Protein AF-A0AAU6D1P7-F1 (afdb_monomer)

Structure (mmCIF, N/CA/C/O backbone):
data_AF-A0AAU6D1P7-F1
#
_entry.id   AF-A0AAU6D1P7-F1
#
loop_
_atom_site.group_PDB
_atom_site.id
_atom_site.type_symbol
_atom_site.label_atom_id
_atom_site.label_alt_id
_atom_site.label_comp_id
_atom_site.label_asym_id
_atom_site.label_entity_id
_atom_site.label_seq_id
_atom_site.pdbx_PDB_ins_code
_atom_site.Cartn_x
_atom_site.Cartn_y
_atom_site.Cartn_z
_atom_site.occupancy
_atom_site.B_iso_or_equiv
_atom_site.auth_seq_id
_atom_site.auth_comp_id
_atom_site.auth_asym_id
_atom_site.auth_atom_id
_atom_site.pdbx_PDB_model_num
ATOM 1 N N . MET A 1 1 ? 6.202 15.823 -28.279 1.00 49.47 1 MET A N 1
ATOM 2 C CA . MET A 1 1 ? 6.916 14.703 -27.628 1.00 49.47 1 MET A CA 1
ATOM 3 C C . MET A 1 1 ? 6.107 13.435 -27.830 1.00 49.47 1 MET A C 1
ATOM 5 O O . MET A 1 1 ? 4.899 13.470 -27.620 1.00 49.47 1 MET A O 1
ATOM 9 N N . SER A 1 2 ? 6.736 12.363 -28.313 1.00 53.62 2 SER A N 1
ATOM 10 C CA . SER A 1 2 ? 6.064 11.077 -28.527 1.00 53.62 2 SER A CA 1
ATOM 11 C C . SER A 1 2 ? 5.680 10.476 -27.178 1.00 53.62 2 SER A C 1
ATOM 13 O O . SER A 1 2 ? 6.552 10.273 -26.337 1.00 53.62 2 SER A O 1
ATOM 15 N N . LYS A 1 3 ? 4.393 10.184 -26.963 1.00 67.06 3 LYS A N 1
ATOM 16 C CA . LYS A 1 3 ? 3.963 9.378 -25.812 1.00 67.06 3 LYS A CA 1
ATOM 17 C C . LYS A 1 3 ? 4.697 8.037 -25.863 1.00 67.06 3 LYS A C 1
ATOM 19 O O . LYS A 1 3 ? 4.764 7.423 -26.925 1.00 67.06 3 LYS A O 1
ATOM 24 N N . VAL A 1 4 ? 5.225 7.584 -24.728 1.00 82.19 4 VAL A N 1
ATOM 25 C CA . VAL A 1 4 ? 5.840 6.255 -24.622 1.00 82.19 4 VAL A CA 1
ATOM 26 C C . VAL A 1 4 ? 4.809 5.191 -24.987 1.00 82.19 4 VAL A C 1
ATOM 28 O O . VAL A 1 4 ? 3.705 5.160 -24.425 1.00 82.19 4 VAL A O 1
ATOM 31 N N . ASP A 1 5 ? 5.175 4.342 -25.944 1.00 88.69 5 ASP A N 1
ATOM 32 C CA . ASP A 1 5 ? 4.284 3.352 -26.532 1.00 88.69 5 ASP A CA 1
ATOM 33 C C . ASP A 1 5 ? 3.961 2.193 -25.572 1.00 88.69 5 ASP A C 1
ATOM 35 O O . ASP A 1 5 ? 4.563 2.005 -24.507 1.00 88.69 5 ASP A O 1
ATOM 39 N N . ALA A 1 6 ? 2.952 1.404 -25.940 1.00 91.88 6 ALA A N 1
ATOM 40 C CA . ALA A 1 6 ? 2.513 0.265 -25.139 1.00 91.88 6 ALA A CA 1
ATOM 41 C C . ALA A 1 6 ? 3.585 -0.838 -25.046 1.00 91.88 6 ALA A C 1
ATOM 43 O O . ALA A 1 6 ? 3.645 -1.552 -24.043 1.00 91.88 6 ALA A O 1
ATOM 44 N N . ALA A 1 7 ? 4.440 -0.968 -26.065 1.00 93.88 7 ALA A N 1
ATOM 45 C CA . ALA A 1 7 ? 5.514 -1.955 -26.094 1.00 93.88 7 ALA A CA 1
ATOM 46 C C . ALA A 1 7 ? 6.581 -1.654 -25.031 1.00 93.88 7 ALA A C 1
ATOM 48 O O . ALA A 1 7 ? 6.957 -2.542 -24.265 1.00 93.88 7 ALA A O 1
ATOM 49 N N . THR A 1 8 ? 6.993 -0.392 -24.918 1.00 95.25 8 THR A N 1
ATOM 50 C CA . THR A 1 8 ? 7.947 0.079 -23.909 1.00 95.25 8 THR A CA 1
ATOM 51 C C . THR A 1 8 ? 7.399 -0.128 -22.505 1.00 95.25 8 THR A C 1
ATOM 53 O O . THR A 1 8 ? 8.090 -0.665 -21.645 1.00 95.25 8 THR A O 1
ATOM 56 N N . VAL A 1 9 ? 6.129 0.215 -22.278 1.00 96.38 9 VAL A N 1
ATOM 57 C CA . VAL A 1 9 ? 5.454 -0.022 -20.993 1.00 96.38 9 VAL A CA 1
ATOM 58 C C . VAL A 1 9 ? 5.444 -1.500 -20.624 1.00 96.38 9 VAL A C 1
ATOM 60 O O . VAL A 1 9 ? 5.728 -1.853 -19.479 1.00 96.38 9 VAL A O 1
ATOM 63 N N . LYS A 1 10 ? 5.104 -2.368 -21.582 1.00 97.06 10 LYS A N 1
ATOM 64 C CA . LYS A 1 10 ? 5.061 -3.815 -21.369 1.00 97.06 10 LYS A CA 1
ATOM 65 C C . LYS A 1 10 ? 6.441 -4.355 -20.997 1.00 97.06 10 LYS A C 1
ATOM 67 O O . LYS A 1 10 ? 6.527 -5.155 -20.070 1.00 97.06 10 LYS A O 1
ATOM 72 N N . ARG A 1 11 ? 7.494 -3.897 -21.684 1.00 97.50 11 ARG A N 1
ATOM 73 C CA . ARG A 1 11 ? 8.887 -4.251 -21.380 1.00 97.50 11 ARG A CA 1
ATOM 74 C C . ARG A 1 11 ? 9.265 -3.821 -19.963 1.00 97.50 11 ARG A C 1
ATOM 76 O O . ARG A 1 11 ? 9.555 -4.682 -19.150 1.00 97.50 11 ARG A O 1
ATOM 83 N N . VAL A 1 12 ? 9.103 -2.538 -19.637 1.00 98.25 12 VAL A N 1
ATOM 84 C CA . VAL A 1 12 ? 9.412 -1.987 -18.303 1.00 98.25 12 VAL A CA 1
ATOM 85 C C . VAL A 1 12 ? 8.677 -2.746 -17.201 1.00 98.25 12 VAL A C 1
ATOM 87 O O . VAL A 1 12 ? 9.266 -3.116 -16.195 1.00 98.25 12 VAL A O 1
ATOM 90 N N . THR A 1 13 ? 7.388 -3.030 -17.397 1.00 98.44 13 THR A N 1
ATOM 91 C CA . THR A 1 13 ? 6.598 -3.781 -16.410 1.00 98.44 13 THR A CA 1
ATOM 92 C C . THR A 1 13 ? 7.156 -5.188 -16.196 1.00 98.44 13 THR A C 1
ATOM 94 O O . THR A 1 13 ? 7.229 -5.650 -15.061 1.00 98.44 13 THR A O 1
ATOM 97 N N . LYS A 1 14 ? 7.548 -5.871 -17.278 1.00 98.25 14 LYS A N 1
ATOM 98 C CA . LYS A 1 14 ? 8.132 -7.215 -17.218 1.00 98.25 14 LYS A CA 1
ATOM 99 C C . LYS A 1 14 ? 9.491 -7.201 -16.518 1.00 98.25 14 LYS A C 1
ATOM 101 O O . LYS A 1 14 ? 9.743 -8.080 -15.703 1.00 98.25 14 LYS A O 1
ATOM 106 N N . ASP A 1 15 ? 10.325 -6.215 -16.821 1.00 98.50 15 ASP A N 1
ATOM 107 C CA . ASP A 1 15 ? 11.674 -6.103 -16.269 1.00 98.50 15 ASP A CA 1
ATOM 108 C C . ASP A 1 15 ? 11.620 -5.850 -14.753 1.00 98.50 15 ASP A C 1
ATOM 110 O O . ASP A 1 15 ? 12.303 -6.525 -13.989 1.00 98.50 15 ASP A O 1
ATOM 114 N N . TRP A 1 16 ? 10.710 -4.987 -14.290 1.00 98.50 16 TRP A N 1
ATOM 115 C CA . TRP A 1 16 ? 10.448 -4.811 -12.856 1.00 98.50 16 TRP A CA 1
ATOM 116 C C . TRP A 1 16 ? 9.877 -6.068 -12.189 1.00 98.50 16 TRP A C 1
ATOM 118 O O . TRP A 1 16 ? 10.288 -6.413 -11.085 1.00 98.50 16 TRP A O 1
ATOM 128 N N . ALA A 1 17 ? 8.953 -6.777 -12.846 1.00 97.75 17 ALA A N 1
ATOM 129 C CA . ALA A 1 17 ? 8.399 -8.021 -12.306 1.00 97.75 17 ALA A CA 1
ATOM 130 C C . ALA A 1 17 ? 9.468 -9.116 -12.151 1.00 97.75 17 ALA A C 1
ATOM 132 O O . ALA A 1 17 ? 9.404 -9.910 -11.220 1.00 97.75 17 ALA A O 1
ATOM 133 N N . ALA A 1 18 ? 10.472 -9.143 -13.033 1.00 97.81 18 ALA A N 1
ATOM 134 C CA . ALA A 1 18 ? 11.578 -10.091 -12.945 1.00 97.81 18 ALA A CA 1
ATOM 135 C C . ALA A 1 18 ? 12.493 -9.843 -11.732 1.00 97.81 18 ALA A C 1
ATOM 137 O O . ALA A 1 18 ? 13.109 -10.788 -11.246 1.00 97.81 18 ALA A O 1
ATOM 138 N N . LEU A 1 19 ? 12.570 -8.602 -11.234 1.00 97.69 19 LEU A N 1
ATOM 139 C CA . LEU A 1 19 ? 13.353 -8.252 -10.042 1.00 97.69 19 LEU A CA 1
ATOM 140 C C . LEU A 1 19 ? 12.634 -8.592 -8.731 1.00 97.69 19 LEU A C 1
ATOM 142 O O . LEU A 1 19 ? 13.294 -8.784 -7.716 1.00 97.69 19 LEU A O 1
ATOM 146 N N . TYR A 1 20 ? 11.305 -8.705 -8.756 1.00 96.00 20 TYR A N 1
ATOM 147 C CA . TYR A 1 20 ? 10.490 -9.019 -7.584 1.00 96.00 20 TYR A CA 1
ATOM 148 C C . TYR A 1 20 ? 9.643 -10.273 -7.837 1.00 96.00 20 TYR A C 1
ATOM 150 O O . TYR A 1 20 ? 8.438 -10.171 -8.072 1.00 96.00 20 TYR A O 1
ATOM 158 N N . PRO A 1 21 ? 10.240 -11.478 -7.782 1.00 93.06 21 PRO A N 1
ATOM 159 C CA . PRO A 1 21 ? 9.563 -12.722 -8.156 1.00 93.06 21 PRO A CA 1
ATOM 160 C C . PRO A 1 21 ? 8.345 -13.067 -7.281 1.00 93.06 21 PRO A C 1
ATOM 162 O O . PRO A 1 21 ? 7.509 -13.869 -7.700 1.00 93.06 21 PRO A O 1
ATOM 165 N N . GLY A 1 22 ? 8.227 -12.465 -6.092 1.00 94.56 22 GLY A N 1
ATOM 166 C CA . GLY A 1 22 ? 7.060 -12.558 -5.208 1.00 94.56 22 GLY A CA 1
ATOM 167 C C . GLY A 1 22 ? 5.892 -11.639 -5.587 1.00 94.56 22 GLY A C 1
ATOM 168 O O . GLY A 1 22 ? 4.913 -11.586 -4.856 1.00 94.56 22 GLY A O 1
ATOM 169 N N . PHE A 1 23 ? 5.978 -10.887 -6.688 1.00 97.56 23 PHE A N 1
ATOM 170 C CA . PHE A 1 23 ? 4.913 -10.002 -7.159 1.00 97.56 23 PHE A CA 1
ATOM 171 C C . PHE A 1 23 ? 4.391 -10.442 -8.527 1.00 97.56 23 PHE A C 1
ATOM 173 O O . PHE A 1 23 ? 5.143 -10.878 -9.397 1.00 97.56 23 PHE A O 1
ATOM 180 N N . ASP A 1 24 ? 3.095 -10.232 -8.751 1.00 98.12 24 ASP A N 1
ATOM 181 C CA . ASP A 1 24 ? 2.451 -10.430 -10.043 1.00 98.12 24 ASP A CA 1
ATOM 182 C C . ASP A 1 24 ? 2.137 -9.106 -10.735 1.00 98.12 24 ASP A C 1
ATOM 184 O O . ASP A 1 24 ? 1.823 -8.082 -10.120 1.00 98.12 24 ASP A O 1
ATOM 188 N N . VAL A 1 25 ? 2.145 -9.139 -12.067 1.00 98.06 25 VAL A N 1
ATOM 189 C CA . VAL A 1 25 ? 1.713 -8.008 -12.890 1.00 98.06 25 VAL A CA 1
ATOM 190 C C . VAL A 1 25 ? 0.188 -7.886 -12.836 1.00 98.06 25 VAL A C 1
ATOM 192 O O . VAL A 1 25 ? -0.549 -8.532 -13.589 1.00 98.06 25 VAL A O 1
ATOM 195 N N . TRP A 1 26 ? -0.315 -6.998 -11.979 1.00 97.62 26 TRP A N 1
ATOM 196 C CA . TRP A 1 26 ? -1.747 -6.710 -11.906 1.00 97.62 26 TRP A CA 1
ATOM 197 C C . TRP A 1 26 ? -2.213 -5.851 -13.084 1.00 97.62 26 TRP A C 1
ATOM 199 O O . TRP A 1 26 ? -3.238 -6.137 -13.712 1.00 97.62 26 TRP A O 1
ATOM 209 N N . ARG A 1 27 ? -1.461 -4.804 -13.423 1.00 96.62 27 ARG A N 1
ATOM 210 C CA . ARG A 1 27 ? -1.716 -3.911 -14.565 1.00 96.62 27 ARG A CA 1
ATOM 211 C C . ARG A 1 27 ? -0.381 -3.418 -15.128 1.00 96.62 27 ARG A C 1
ATOM 213 O O . ARG A 1 27 ? 0.639 -3.547 -14.454 1.00 96.62 27 ARG A O 1
ATOM 220 N N . PRO A 1 28 ? -0.353 -2.839 -16.342 1.00 97.44 28 PRO A N 1
ATOM 221 C CA . PRO A 1 28 ? 0.845 -2.162 -16.824 1.00 97.44 28 PRO A CA 1
ATOM 222 C C . PRO A 1 28 ? 1.379 -1.187 -15.769 1.00 97.44 28 PRO A C 1
ATOM 224 O O . PRO A 1 28 ? 0.598 -0.410 -15.217 1.00 97.44 28 PRO A O 1
ATOM 227 N N . LEU A 1 29 ? 2.686 -1.249 -15.498 1.00 98.00 29 LEU A N 1
ATOM 228 C CA . LEU A 1 29 ? 3.387 -0.435 -14.498 1.00 98.00 29 LEU A CA 1
ATOM 229 C C . LEU A 1 29 ? 2.940 -0.656 -13.042 1.00 98.00 29 LEU A C 1
ATOM 231 O O . LEU A 1 29 ? 3.245 0.171 -12.187 1.00 98.00 29 LEU A O 1
ATOM 235 N N . ARG A 1 30 ? 2.206 -1.736 -12.741 1.00 98.19 30 ARG A N 1
ATOM 236 C CA . ARG A 1 30 ? 1.710 -2.029 -11.391 1.00 98.19 30 ARG A CA 1
ATOM 237 C C . ARG A 1 30 ? 1.885 -3.498 -11.044 1.00 98.19 30 ARG A C 1
ATOM 239 O O . ARG A 1 30 ? 1.225 -4.365 -11.624 1.00 98.19 30 ARG A O 1
ATOM 246 N N . LEU A 1 31 ? 2.744 -3.737 -10.066 1.00 98.56 31 LEU A N 1
ATOM 247 C CA . LEU A 1 31 ? 3.005 -5.043 -9.484 1.00 98.56 31 LEU A CA 1
ATOM 248 C C . LEU A 1 31 ? 2.298 -5.130 -8.140 1.00 98.56 31 LEU A C 1
ATOM 250 O O . LEU A 1 31 ? 2.344 -4.168 -7.374 1.00 98.56 31 LEU A O 1
ATOM 254 N N . LEU A 1 32 ? 1.657 -6.259 -7.862 1.00 98.50 32 LEU A N 1
ATOM 255 C CA . LEU A 1 32 ? 0.989 -6.516 -6.591 1.00 98.50 32 LEU A CA 1
ATOM 256 C C . LEU A 1 32 ? 1.298 -7.928 -6.106 1.00 98.50 32 LEU A C 1
ATOM 258 O O . LEU A 1 32 ? 1.452 -8.844 -6.910 1.00 98.50 32 LEU A O 1
ATOM 262 N N . ARG A 1 33 ? 1.291 -8.096 -4.790 1.00 97.81 33 ARG A N 1
ATOM 263 C CA . ARG A 1 33 ? 1.086 -9.380 -4.120 1.00 97.81 33 ARG A CA 1
ATOM 264 C C . ARG A 1 33 ? 0.029 -9.217 -3.042 1.00 97.81 33 ARG A C 1
ATOM 266 O O . ARG A 1 33 ? -0.147 -8.110 -2.522 1.00 97.81 33 ARG A O 1
ATOM 273 N N . ARG A 1 34 ? -0.683 -10.294 -2.726 1.00 96.81 34 ARG A N 1
ATOM 274 C CA . ARG A 1 34 ? -1.711 -10.293 -1.686 1.00 96.81 34 ARG A CA 1
ATOM 275 C C . ARG A 1 34 ? -1.226 -11.065 -0.469 1.00 96.81 34 ARG A C 1
ATOM 277 O O . ARG A 1 34 ? -0.769 -12.190 -0.596 1.00 96.81 34 ARG A O 1
ATOM 284 N N . ILE A 1 35 ? -1.375 -10.447 0.693 1.00 95.62 35 ILE A N 1
ATOM 285 C CA . ILE A 1 35 ? -1.001 -10.964 2.006 1.00 95.62 35 ILE A CA 1
ATOM 286 C C . ILE A 1 35 ? -2.277 -10.863 2.838 1.00 95.62 35 ILE A C 1
ATOM 288 O O . ILE A 1 35 ? -2.621 -9.782 3.312 1.00 95.62 35 ILE A O 1
ATOM 292 N N . GLY A 1 36 ? -3.060 -11.944 2.897 1.00 93.31 36 GLY A N 1
ATOM 293 C CA . GLY A 1 36 ? -4.412 -11.944 3.478 1.00 93.31 36 GLY A CA 1
ATOM 294 C C . GLY A 1 36 ? -5.276 -10.746 3.028 1.00 93.31 36 GLY A C 1
ATOM 295 O O . GLY A 1 36 ? -5.515 -10.613 1.821 1.00 93.31 36 GLY A O 1
ATOM 296 N N . PRO A 1 37 ? -5.737 -9.877 3.956 1.00 96.38 37 PRO A N 1
ATOM 297 C CA . PRO A 1 37 ? -6.546 -8.692 3.656 1.00 96.38 37 PRO A CA 1
ATOM 298 C C . PRO A 1 37 ? -5.722 -7.458 3.236 1.00 96.38 37 PRO A C 1
ATOM 300 O O . PRO A 1 37 ? -6.243 -6.343 3.208 1.00 96.38 37 PRO A O 1
ATOM 303 N N . VAL A 1 38 ? -4.436 -7.614 2.919 1.00 97.94 38 VAL A N 1
ATOM 304 C CA . VAL A 1 38 ? -3.537 -6.527 2.517 1.00 97.94 38 VAL A CA 1
ATOM 305 C C . VAL A 1 38 ? -2.973 -6.806 1.132 1.00 97.94 38 VAL A C 1
ATOM 307 O O . VAL A 1 38 ? -2.588 -7.924 0.795 1.00 97.94 38 VAL A O 1
ATOM 310 N N . LEU A 1 39 ? -2.878 -5.765 0.318 1.00 98.25 39 LEU A N 1
ATOM 311 C CA . LEU A 1 39 ? -2.030 -5.761 -0.862 1.00 98.25 39 LEU A CA 1
ATOM 312 C C . LEU A 1 39 ? -0.748 -5.019 -0.549 1.00 98.25 39 LEU A C 1
ATOM 314 O O . LEU A 1 39 ? -0.784 -3.926 0.013 1.00 98.25 39 LEU A O 1
ATOM 318 N N . GLN A 1 40 ? 0.366 -5.569 -1.004 1.00 98.50 40 GLN A N 1
ATOM 319 C CA . GLN A 1 40 ? 1.606 -4.826 -1.136 1.00 98.50 40 GLN A CA 1
ATOM 320 C C . GLN A 1 40 ? 1.898 -4.634 -2.615 1.00 98.50 40 GLN A C 1
ATOM 322 O O . GLN A 1 40 ? 1.676 -5.539 -3.425 1.00 98.50 40 GLN A O 1
ATOM 327 N N . GLY A 1 41 ? 2.393 -3.456 -2.978 1.00 98.19 41 GLY A N 1
ATOM 328 C CA . GLY A 1 41 ? 2.565 -3.099 -4.373 1.00 98.19 41 GLY A CA 1
ATOM 329 C C . GLY A 1 41 ? 3.798 -2.274 -4.679 1.00 98.19 41 GLY A C 1
ATOM 330 O O . GLY A 1 41 ? 4.308 -1.525 -3.846 1.00 98.19 41 GLY A O 1
ATOM 331 N N . VAL A 1 42 ? 4.205 -2.362 -5.943 1.00 98.62 42 VAL A N 1
ATOM 332 C CA . VAL A 1 42 ? 5.135 -1.435 -6.590 1.00 98.62 42 VAL A CA 1
ATOM 333 C C . VAL A 1 42 ? 4.406 -0.806 -7.774 1.00 98.62 42 VAL A C 1
ATOM 335 O O . VAL A 1 42 ? 3.977 -1.504 -8.696 1.00 98.62 42 VAL A O 1
ATOM 338 N N . THR A 1 43 ? 4.231 0.516 -7.746 1.00 98.31 43 THR A N 1
ATOM 339 C CA . THR A 1 43 ? 3.685 1.289 -8.876 1.00 98.31 43 THR A CA 1
ATOM 340 C C . THR A 1 43 ? 4.792 2.101 -9.535 1.00 98.31 43 THR A C 1
ATOM 342 O O . THR A 1 43 ? 5.671 2.624 -8.852 1.00 98.31 43 THR A O 1
ATOM 345 N N . LEU A 1 44 ? 4.755 2.200 -10.863 1.00 98.44 44 LEU A N 1
ATOM 346 C CA . LEU A 1 44 ? 5.680 2.996 -11.668 1.00 98.44 44 LEU A CA 1
ATOM 347 C C . LEU A 1 44 ? 4.892 4.150 -12.301 1.00 98.44 44 LEU A C 1
ATOM 349 O O . LEU A 1 44 ? 4.477 4.091 -13.462 1.00 98.44 44 LEU A O 1
ATOM 353 N N . ASP A 1 45 ? 4.620 5.188 -11.510 1.00 96.38 45 ASP A N 1
ATOM 354 C CA . ASP A 1 45 ? 3.769 6.300 -11.939 1.00 96.38 45 ASP A CA 1
ATOM 355 C C . ASP A 1 45 ? 4.479 7.138 -12.999 1.00 96.38 45 ASP A C 1
ATOM 357 O O . ASP A 1 45 ? 5.590 7.614 -12.789 1.00 96.38 45 ASP A O 1
ATOM 361 N N . ARG A 1 46 ? 3.842 7.348 -14.149 1.00 95.94 46 ARG A N 1
ATOM 362 C CA . ARG A 1 46 ? 4.429 8.146 -15.230 1.00 95.94 46 ARG A CA 1
ATOM 363 C C . ARG A 1 46 ? 4.596 9.608 -14.820 1.00 95.94 46 ARG A C 1
ATOM 365 O O . ARG A 1 46 ? 3.723 10.176 -14.166 1.00 95.94 46 ARG A O 1
ATOM 372 N N . SER A 1 47 ? 5.682 10.226 -15.279 1.00 94.62 47 SER A N 1
ATOM 373 C CA . SER A 1 47 ? 5.849 11.677 -15.227 1.00 94.62 47 SER A CA 1
ATOM 374 C C . SER A 1 47 ? 4.759 12.377 -16.044 1.00 94.62 47 SER A C 1
ATOM 376 O 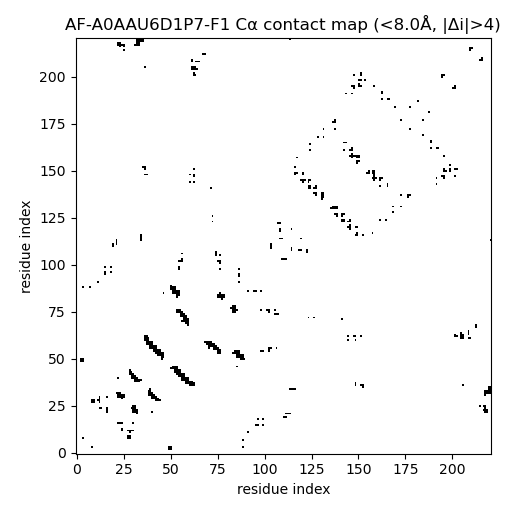O . SER A 1 47 ? 4.194 11.806 -16.982 1.00 94.62 47 SER A O 1
ATOM 378 N N . SER A 1 48 ? 4.488 13.645 -15.729 1.00 91.00 48 SER A N 1
ATOM 379 C CA . SER A 1 48 ? 3.538 14.469 -16.490 1.00 91.00 48 SER A CA 1
ATOM 380 C C . SER A 1 48 ? 3.950 14.637 -17.960 1.00 91.00 48 SER A C 1
ATOM 382 O O . SER A 1 48 ? 3.092 14.723 -18.836 1.00 91.00 48 SER A O 1
ATOM 384 N N . SER A 1 49 ? 5.258 14.649 -18.240 1.00 89.62 49 SER A N 1
ATOM 385 C CA . SER A 1 49 ? 5.840 14.647 -19.591 1.00 89.62 49 SER A CA 1
ATOM 386 C C . SER A 1 49 ? 5.739 13.285 -20.291 1.00 89.62 49 SER A C 1
ATOM 388 O O . SER A 1 49 ? 5.771 13.224 -21.520 1.00 89.62 49 SER A O 1
ATOM 390 N N . GLY A 1 50 ? 5.567 12.197 -19.534 1.00 91.75 50 GLY A N 1
ATOM 391 C CA . GLY A 1 50 ? 5.390 10.833 -20.035 1.00 91.75 50 GLY A CA 1
ATOM 392 C C . GLY A 1 50 ? 6.674 10.138 -20.495 1.00 91.75 50 GLY A C 1
ATOM 393 O O . GLY A 1 50 ? 6.593 9.041 -21.044 1.00 91.75 50 GLY A O 1
ATOM 394 N N . ASP A 1 51 ? 7.828 10.762 -20.284 1.00 94.06 51 ASP A N 1
ATOM 395 C CA . ASP A 1 51 ? 9.176 10.307 -20.648 1.00 94.06 51 ASP A CA 1
ATOM 396 C C . ASP A 1 51 ? 9.899 9.546 -19.527 1.00 94.06 51 ASP A C 1
ATOM 398 O O . ASP A 1 51 ? 10.882 8.851 -19.790 1.00 94.06 51 ASP A O 1
ATOM 402 N N . ALA A 1 52 ? 9.364 9.587 -18.308 1.00 97.00 52 ALA A N 1
ATOM 403 C CA . ALA A 1 52 ? 9.909 8.910 -17.142 1.00 97.00 52 ALA A CA 1
ATOM 404 C C . ALA A 1 52 ? 8.808 8.269 -16.288 1.00 97.00 52 ALA A C 1
ATOM 406 O O . ALA A 1 52 ? 7.608 8.481 -16.507 1.00 97.00 52 ALA A O 1
ATOM 407 N N . TYR A 1 53 ? 9.217 7.481 -15.299 1.00 98.00 53 TYR A N 1
ATOM 408 C CA . TYR A 1 53 ? 8.335 6.927 -14.278 1.00 98.00 53 TYR A CA 1
ATOM 409 C C . TYR A 1 53 ? 8.963 7.003 -12.883 1.00 98.00 53 TYR A C 1
ATOM 411 O O . TYR A 1 53 ? 10.182 6.977 -12.740 1.00 98.00 53 TYR A O 1
ATOM 419 N N . PHE A 1 54 ? 8.118 7.075 -11.859 1.00 98.06 54 PHE A N 1
ATOM 420 C CA . PHE A 1 54 ? 8.482 7.161 -10.450 1.00 98.06 54 PHE A CA 1
ATOM 421 C C . PHE A 1 54 ? 8.127 5.852 -9.742 1.00 98.06 54 PHE A C 1
ATOM 423 O O . PHE A 1 54 ? 6.938 5.577 -9.541 1.00 98.06 54 PHE A O 1
ATOM 430 N N . PRO A 1 55 ? 9.122 5.043 -9.349 1.00 98.50 55 PRO A N 1
ATOM 431 C CA . PRO A 1 55 ? 8.878 3.851 -8.554 1.00 98.50 55 PRO A CA 1
ATOM 432 C C . PRO A 1 55 ? 8.356 4.209 -7.164 1.00 98.50 55 PRO A C 1
ATOM 434 O O . PRO A 1 55 ? 8.875 5.115 -6.514 1.00 98.50 55 PRO A O 1
ATOM 437 N N . THR A 1 56 ? 7.308 3.528 -6.706 1.00 98.69 56 THR A N 1
ATOM 438 C CA . THR A 1 56 ? 6.724 3.726 -5.374 1.00 98.69 56 THR A CA 1
ATOM 439 C C . THR A 1 56 ? 6.286 2.390 -4.778 1.00 98.69 56 THR A C 1
ATOM 441 O O . THR A 1 56 ? 5.403 1.721 -5.326 1.00 98.69 56 THR A O 1
ATOM 444 N N . ALA A 1 57 ? 6.885 2.023 -3.645 1.00 98.50 57 ALA A N 1
ATOM 445 C CA . ALA A 1 57 ? 6.437 0.915 -2.806 1.00 98.50 57 ALA A CA 1
ATOM 446 C C . ALA A 1 57 ? 5.254 1.377 -1.947 1.00 98.50 57 ALA A C 1
ATOM 448 O O . ALA A 1 57 ? 5.239 2.519 -1.492 1.00 98.50 57 ALA A O 1
ATOM 449 N N . HIS A 1 58 ? 4.242 0.538 -1.756 1.00 98.50 58 HIS A N 1
ATOM 450 C CA . HIS A 1 58 ? 3.044 0.900 -0.996 1.00 98.50 58 HIS A CA 1
ATOM 451 C C . HIS A 1 58 ? 2.300 -0.333 -0.488 1.00 98.50 58 HIS A C 1
ATOM 453 O O . HIS A 1 58 ? 2.575 -1.461 -0.905 1.00 98.50 58 HIS A O 1
ATOM 459 N N . ILE A 1 59 ? 1.303 -0.084 0.357 1.00 98.38 59 ILE A N 1
ATOM 460 C CA . ILE A 1 59 ? 0.276 -1.054 0.718 1.00 98.38 59 ILE A CA 1
ATOM 461 C C . ILE A 1 59 ? -1.126 -0.515 0.431 1.00 98.38 59 ILE A C 1
ATOM 463 O O . ILE A 1 59 ? -1.336 0.685 0.235 1.00 98.38 59 ILE A O 1
ATOM 467 N N . HIS A 1 60 ? -2.095 -1.419 0.439 1.00 98.19 60 HIS A N 1
ATOM 468 C CA . HIS A 1 60 ? -3.515 -1.112 0.402 1.00 98.19 60 HIS A CA 1
ATOM 469 C C . HIS A 1 60 ? -4.283 -2.149 1.225 1.00 98.19 60 HIS A C 1
ATOM 471 O O . HIS A 1 60 ? -4.153 -3.347 0.977 1.00 98.19 60 HIS A O 1
ATOM 477 N N . ALA A 1 61 ? -5.069 -1.695 2.199 1.00 97.94 61 ALA A N 1
ATOM 478 C CA . ALA A 1 61 ? -5.943 -2.559 2.981 1.00 97.94 61 ALA A CA 1
ATOM 479 C C . ALA A 1 61 ? -7.233 -2.856 2.206 1.00 97.94 61 ALA A C 1
ATOM 481 O O . ALA A 1 61 ? -7.879 -1.940 1.701 1.00 97.94 61 ALA A O 1
ATOM 482 N N . LEU A 1 62 ? -7.616 -4.131 2.148 1.00 98.19 62 LEU A N 1
ATOM 483 C CA . LEU A 1 62 ? -8.862 -4.610 1.541 1.00 98.19 62 LEU A CA 1
ATOM 484 C C . LEU A 1 62 ? -10.030 -4.621 2.538 1.00 98.19 62 LEU A C 1
ATOM 486 O O . LEU A 1 62 ? -11.137 -4.997 2.178 1.00 98.19 62 LEU A O 1
ATOM 490 N N . THR A 1 63 ? -9.797 -4.206 3.783 1.00 96.88 63 THR A N 1
ATOM 491 C CA . THR A 1 63 ? -10.772 -4.215 4.888 1.00 96.88 63 THR A CA 1
ATOM 492 C C . THR A 1 63 ? -11.762 -3.051 4.850 1.00 96.88 63 THR A C 1
ATOM 494 O O . THR A 1 63 ? -12.521 -2.841 5.794 1.00 96.88 63 THR A O 1
ATOM 497 N N . ARG A 1 64 ? -11.744 -2.257 3.778 1.00 93.75 64 ARG A N 1
ATOM 498 C CA . ARG A 1 64 ? -12.683 -1.165 3.531 1.00 93.75 64 ARG A CA 1
ATOM 499 C C . ARG A 1 64 ? -12.970 -1.059 2.048 1.00 93.75 64 ARG A C 1
ATOM 501 O O . ARG A 1 64 ? -12.089 -1.271 1.219 1.00 93.75 64 ARG A O 1
ATOM 508 N N . GLU A 1 65 ? -14.191 -0.664 1.721 1.00 94.56 65 GLU A N 1
ATOM 509 C CA . GLU A 1 65 ? -14.548 -0.405 0.336 1.00 94.56 65 GLU A CA 1
ATOM 510 C C . GLU A 1 65 ? -13.814 0.829 -0.190 1.00 94.56 65 GLU A C 1
ATOM 512 O O . GLU A 1 65 ? -13.910 1.924 0.375 1.00 94.56 65 GLU A O 1
ATOM 517 N N . PHE A 1 66 ? -13.074 0.673 -1.288 1.00 95.44 66 PHE A N 1
ATOM 518 C CA . PHE A 1 66 ? -12.433 1.802 -1.943 1.00 95.44 66 PHE A CA 1
ATOM 519 C C . PHE A 1 66 ? -12.404 1.601 -3.466 1.00 95.44 66 PHE A C 1
ATOM 521 O O . PHE A 1 66 ? -12.087 0.525 -3.958 1.00 95.44 66 PHE A O 1
ATOM 528 N N . PRO A 1 67 ? -12.722 2.624 -4.281 1.00 95.50 67 PRO A N 1
ATOM 529 C CA . PRO A 1 67 ? -12.891 2.429 -5.723 1.00 95.50 67 PRO A CA 1
ATOM 530 C C . PRO A 1 67 ? -11.570 2.180 -6.473 1.00 95.50 67 PRO A C 1
ATOM 532 O O . PRO A 1 67 ? -11.577 1.826 -7.655 1.00 95.50 67 PRO A O 1
ATOM 535 N N . VAL A 1 68 ? -10.421 2.377 -5.822 1.00 95.50 68 VAL A N 1
ATOM 536 C CA . VAL A 1 68 ? -9.085 2.252 -6.417 1.00 95.50 68 VAL A CA 1
ATOM 537 C C . VAL A 1 68 ? -8.107 1.626 -5.426 1.00 95.50 68 VAL A C 1
ATOM 539 O O . VAL A 1 68 ? -8.273 1.775 -4.227 1.00 95.50 68 VAL A O 1
ATOM 542 N N . ILE A 1 69 ? -7.027 1.014 -5.913 1.00 96.62 69 ILE A N 1
ATOM 543 C CA . ILE A 1 69 ? -5.909 0.617 -5.043 1.00 96.62 69 ILE A CA 1
ATOM 544 C C . ILE A 1 69 ? -5.159 1.884 -4.614 1.00 96.62 69 ILE A C 1
ATOM 546 O O . ILE A 1 69 ? -4.566 2.565 -5.460 1.00 96.62 69 ILE A O 1
ATOM 550 N N . SER A 1 70 ? -5.237 2.227 -3.326 1.00 96.06 70 SER A N 1
ATOM 551 C CA . SER A 1 70 ? -4.528 3.371 -2.739 1.00 96.06 70 SER A CA 1
ATOM 552 C C . SER A 1 70 ? -3.034 3.088 -2.586 1.00 96.06 70 SER A C 1
ATOM 554 O O . SER A 1 70 ? -2.607 1.940 -2.561 1.00 96.06 70 SER A O 1
ATOM 556 N N . LEU A 1 71 ? -2.233 4.147 -2.463 1.00 96.88 71 LEU A N 1
ATOM 557 C CA . LEU A 1 71 ? -0.798 4.050 -2.178 1.00 96.88 71 LEU A CA 1
ATOM 558 C C . LEU A 1 71 ? -0.533 4.336 -0.690 1.00 96.88 71 LEU A C 1
ATOM 560 O O . LEU A 1 71 ? 0.245 5.230 -0.355 1.00 96.88 71 LEU A O 1
ATOM 564 N N . THR A 1 72 ? -1.246 3.647 0.207 1.00 96.81 72 THR A N 1
ATOM 565 C CA . THR A 1 72 ? -1.084 3.825 1.661 1.00 96.81 72 THR A CA 1
ATOM 566 C C . THR A 1 72 ? 0.349 3.456 2.059 1.00 96.81 72 THR A C 1
ATOM 568 O O . THR A 1 72 ? 0.939 2.541 1.485 1.00 96.81 72 THR A O 1
ATOM 571 N N . LEU A 1 73 ? 0.944 4.213 2.989 1.00 96.06 73 LEU A N 1
ATOM 572 C CA . LEU A 1 73 ? 2.382 4.150 3.309 1.00 96.06 73 LEU A CA 1
ATOM 573 C C . LEU A 1 73 ? 3.306 4.272 2.081 1.00 96.06 73 LEU A C 1
ATOM 575 O O . LEU A 1 73 ? 4.421 3.755 2.085 1.00 96.06 73 LEU A O 1
ATOM 579 N N . GLY A 1 74 ? 2.852 4.965 1.033 1.00 96.38 74 GLY A N 1
ATOM 580 C CA . GLY A 1 74 ? 3.587 5.120 -0.214 1.00 96.38 74 GLY A CA 1
ATOM 581 C C . GLY A 1 74 ? 4.978 5.722 -0.013 1.00 96.38 74 GLY A C 1
ATOM 582 O O . GLY A 1 74 ? 5.122 6.837 0.491 1.00 96.38 74 GLY A O 1
ATOM 583 N N . GLN A 1 75 ? 5.999 5.002 -0.463 1.00 96.12 75 GLN A N 1
ATOM 584 C CA . GLN A 1 75 ? 7.386 5.442 -0.479 1.00 96.12 75 GLN A CA 1
ATOM 585 C C . GLN A 1 75 ? 7.896 5.467 -1.899 1.00 96.12 75 GLN A C 1
ATOM 587 O O . GLN A 1 75 ? 8.219 4.445 -2.507 1.00 96.12 75 GLN A O 1
ATOM 592 N N . ARG A 1 76 ? 7.930 6.683 -2.429 1.00 97.31 76 ARG A N 1
ATOM 593 C CA . ARG A 1 76 ? 8.550 6.955 -3.710 1.00 97.31 76 ARG A CA 1
ATOM 594 C C . ARG A 1 76 ? 10.061 6.908 -3.549 1.00 97.31 76 ARG A C 1
ATOM 596 O O . ARG A 1 76 ? 10.571 7.428 -2.560 1.00 97.31 76 ARG A O 1
ATOM 603 N N . LEU A 1 77 ? 10.745 6.325 -4.530 1.00 98.06 77 LEU A N 1
ATOM 604 C CA . LEU A 1 77 ? 12.202 6.347 -4.582 1.00 98.06 77 LEU A CA 1
ATOM 605 C C . LEU A 1 77 ? 12.696 7.796 -4.504 1.00 98.06 77 LEU A C 1
ATOM 607 O O . LEU A 1 77 ? 12.206 8.663 -5.238 1.00 98.06 77 LEU A O 1
ATOM 611 N N . VAL A 1 78 ? 13.660 8.048 -3.623 1.00 98.06 78 VAL A N 1
ATOM 612 C CA . VAL A 1 78 ? 14.329 9.344 -3.517 1.00 98.06 78 VAL A CA 1
ATOM 613 C C . VAL A 1 78 ? 15.839 9.213 -3.681 1.00 98.06 78 VAL A C 1
ATOM 615 O O . VAL A 1 78 ? 16.438 8.178 -3.373 1.00 98.06 78 VAL A O 1
ATOM 618 N N . THR A 1 79 ? 16.453 10.299 -4.141 1.00 95.56 79 THR A N 1
ATOM 619 C CA . THR A 1 79 ? 17.904 10.478 -4.164 1.00 95.56 79 THR A CA 1
ATOM 620 C C . THR A 1 79 ? 18.461 10.589 -2.740 1.00 95.56 79 THR A C 1
ATOM 622 O O . THR A 1 79 ? 17.726 10.804 -1.774 1.00 95.56 79 THR A O 1
ATOM 625 N N . SER A 1 80 ? 19.789 10.554 -2.598 1.00 91.88 80 SER A N 1
ATOM 626 C CA . SER A 1 80 ? 20.468 10.826 -1.319 1.00 91.88 80 SER A CA 1
ATOM 627 C C . SER A 1 80 ? 20.178 12.220 -0.744 1.00 91.88 80 SER A C 1
ATOM 629 O O . SER A 1 80 ? 20.294 12.423 0.460 1.00 91.88 80 SER A O 1
ATOM 631 N N . SER A 1 81 ? 19.771 13.176 -1.586 1.00 93.44 81 SER A N 1
ATOM 632 C CA . SER A 1 81 ? 19.327 14.513 -1.177 1.00 93.44 81 SER A CA 1
ATOM 633 C C . SER A 1 81 ? 17.834 14.593 -0.827 1.00 93.44 81 SER A C 1
ATOM 635 O O . SER A 1 81 ? 17.341 15.679 -0.528 1.00 93.44 81 SER A O 1
ATOM 637 N N . GLY A 1 82 ? 17.103 13.473 -0.869 1.00 93.25 82 GLY A N 1
ATOM 638 C CA . GLY A 1 82 ? 15.677 13.402 -0.540 1.00 93.25 82 GLY A CA 1
ATOM 639 C C . GLY A 1 82 ? 14.736 13.865 -1.658 1.00 93.25 82 GLY A C 1
ATOM 640 O O . GLY A 1 82 ? 13.545 14.058 -1.416 1.00 93.25 82 GLY A O 1
ATOM 641 N N . VAL A 1 83 ? 15.238 14.051 -2.882 1.00 95.56 83 VAL A N 1
ATOM 642 C CA . VAL A 1 83 ? 14.425 14.463 -4.037 1.00 95.56 83 VAL A CA 1
ATOM 643 C C . VAL A 1 83 ? 13.803 13.233 -4.689 1.00 95.56 83 VAL A C 1
ATOM 645 O O . VAL A 1 83 ? 14.480 12.224 -4.855 1.00 95.56 83 VAL A O 1
ATOM 648 N N . GLN A 1 84 ? 12.529 13.314 -5.088 1.00 96.00 84 GLN A N 1
ATOM 649 C CA . GLN A 1 84 ? 11.862 12.227 -5.812 1.00 96.00 84 GLN A CA 1
ATOM 650 C C . GLN A 1 84 ? 12.626 11.877 -7.085 1.00 96.00 84 GLN A C 1
ATOM 652 O O . GLN A 1 84 ? 12.884 12.737 -7.927 1.00 96.00 84 GLN A O 1
ATOM 657 N N . GLU A 1 85 ? 12.943 10.600 -7.227 1.00 96.19 85 GLU A N 1
ATOM 658 C CA . GLU A 1 85 ? 13.735 10.098 -8.331 1.00 96.19 85 GLU A CA 1
ATOM 659 C C . GLU A 1 85 ? 12.849 9.384 -9.345 1.00 96.19 85 GLU A C 1
ATOM 661 O O . GLU A 1 85 ? 12.017 8.538 -9.006 1.00 96.19 85 GLU A O 1
ATOM 666 N N . SER A 1 86 ? 13.043 9.735 -10.612 1.00 96.81 86 SER A N 1
ATOM 667 C CA . SER A 1 86 ? 12.405 9.071 -11.740 1.00 96.81 86 SER A CA 1
ATOM 668 C C . SER A 1 86 ? 13.425 8.305 -12.564 1.00 96.81 86 SER A C 1
ATOM 670 O O . SER A 1 86 ? 14.539 8.785 -12.765 1.00 96.81 86 SER A O 1
ATOM 672 N N . VAL A 1 87 ? 12.996 7.200 -13.162 1.00 97.81 87 VAL A N 1
ATOM 673 C CA . VAL A 1 87 ? 13.757 6.507 -14.199 1.00 97.81 87 VAL A CA 1
ATOM 674 C C . VAL A 1 87 ? 13.205 6.912 -15.562 1.00 97.81 87 VAL A C 1
ATOM 676 O O . VAL A 1 87 ? 12.006 6.787 -15.824 1.00 97.81 87 VAL A O 1
ATOM 679 N N . ASN A 1 88 ? 14.075 7.405 -16.442 1.00 97.00 88 ASN A N 1
ATOM 680 C CA . ASN A 1 88 ? 13.694 7.747 -17.809 1.00 97.00 88 ASN A CA 1
ATOM 681 C C . ASN A 1 88 ? 13.433 6.475 -18.617 1.00 97.00 88 ASN A C 1
ATOM 683 O O . ASN A 1 88 ? 14.238 5.547 -18.598 1.00 97.00 88 ASN A O 1
ATOM 687 N N . PHE A 1 89 ? 12.358 6.445 -19.405 1.00 96.44 89 PHE A N 1
ATOM 688 C CA . PHE A 1 89 ? 12.067 5.304 -20.279 1.00 96.44 89 PHE A CA 1
ATOM 689 C C . PHE A 1 89 ? 13.178 5.062 -21.313 1.00 96.44 89 PHE A C 1
ATOM 691 O O . PHE A 1 89 ? 13.416 3.916 -21.691 1.00 96.44 89 PHE A O 1
ATOM 698 N N . SER A 1 90 ? 13.867 6.123 -21.748 1.00 95.19 90 SER A N 1
ATOM 699 C CA . SER A 1 90 ? 15.007 6.051 -22.672 1.00 95.19 90 SER A CA 1
ATOM 700 C C . SER A 1 90 ? 16.272 5.459 -22.052 1.00 95.19 90 SER A C 1
ATOM 702 O O . SER A 1 90 ? 17.103 4.954 -22.796 1.00 95.19 90 SER A O 1
ATOM 704 N N . ARG A 1 91 ? 16.401 5.509 -20.720 1.00 95.44 91 ARG A N 1
ATOM 705 C CA . ARG A 1 91 ? 17.526 4.961 -19.946 1.00 95.44 91 ARG A CA 1
ATOM 706 C C . ARG A 1 91 ? 17.111 3.785 -19.061 1.00 95.44 91 ARG A C 1
ATOM 708 O O . ARG A 1 91 ? 17.724 3.493 -18.036 1.00 95.44 91 ARG A O 1
ATOM 715 N N . HIS A 1 92 ? 15.986 3.161 -19.407 1.00 96.88 92 HIS A N 1
ATOM 716 C CA . HIS A 1 92 ? 15.390 2.142 -18.562 1.00 96.88 92 HIS A CA 1
ATOM 717 C C . HIS A 1 92 ? 16.371 1.001 -18.313 1.00 96.88 92 HIS A C 1
ATOM 719 O O . HIS A 1 92 ? 16.550 0.640 -17.164 1.00 96.88 92 HIS A O 1
ATOM 725 N N . VAL A 1 93 ? 17.010 0.477 -19.364 1.00 96.44 93 VAL A N 1
ATOM 726 C CA . VAL A 1 93 ? 17.872 -0.715 -19.299 1.00 96.44 93 VAL A CA 1
ATOM 727 C C . VAL A 1 93 ? 19.075 -0.495 -18.381 1.00 96.44 93 VAL A C 1
ATOM 729 O O . VAL A 1 93 ? 19.501 -1.422 -17.698 1.00 96.44 93 VAL A O 1
ATOM 732 N N . GLU A 1 94 ? 19.593 0.726 -18.348 1.00 97.25 94 GLU A N 1
ATOM 733 C CA . GLU A 1 94 ? 20.759 1.125 -17.573 1.00 97.25 94 GLU A CA 1
ATOM 734 C C . GLU A 1 94 ? 20.419 1.351 -16.097 1.00 97.25 94 GLU A C 1
ATOM 736 O O . GLU A 1 94 ? 21.176 0.940 -15.220 1.00 97.25 94 GLU A O 1
ATOM 741 N N . ASP A 1 95 ? 19.279 1.990 -15.822 1.00 96.88 95 ASP A N 1
ATOM 742 C CA . ASP A 1 95 ? 19.021 2.577 -14.505 1.00 96.88 95 ASP A CA 1
ATOM 743 C C . ASP A 1 95 ? 18.040 1.746 -13.646 1.00 96.88 95 ASP A C 1
ATOM 745 O O . ASP A 1 95 ? 18.011 1.886 -12.421 1.00 96.88 95 ASP A O 1
ATOM 749 N N . TYR A 1 96 ? 17.205 0.884 -14.246 1.00 98.00 96 TYR A N 1
ATOM 750 C CA . TYR A 1 96 ? 16.069 0.284 -13.526 1.00 98.00 96 TYR A CA 1
ATOM 751 C C . TYR A 1 96 ? 16.453 -0.691 -12.412 1.00 98.00 96 TYR A C 1
ATOM 753 O O . TYR A 1 96 ? 15.769 -0.726 -11.391 1.00 98.00 96 TYR A O 1
ATOM 761 N N . SER A 1 97 ? 17.508 -1.485 -12.598 1.00 98.00 97 SER A N 1
ATOM 762 C CA . SER A 1 97 ? 17.908 -2.508 -11.628 1.00 98.00 97 SER A CA 1
ATOM 763 C C . SER A 1 97 ? 18.454 -1.873 -10.351 1.00 98.00 97 SER A C 1
ATOM 765 O O . SER A 1 97 ? 18.067 -2.260 -9.249 1.00 98.00 97 SER A O 1
ATOM 767 N N . ASP A 1 98 ? 19.281 -0.836 -10.495 1.00 98.00 98 ASP A N 1
ATOM 768 C CA . ASP A 1 98 ? 19.778 -0.044 -9.374 1.00 98.00 98 ASP A CA 1
ATOM 769 C C . ASP A 1 98 ? 18.646 0.721 -8.673 1.00 98.00 98 ASP A C 1
ATOM 771 O O . ASP A 1 98 ? 18.554 0.703 -7.444 1.00 98.00 98 ASP A O 1
ATOM 775 N N . ALA A 1 99 ? 17.734 1.327 -9.441 1.00 98.19 99 ALA A N 1
ATOM 776 C CA . ALA A 1 99 ? 16.562 2.002 -8.888 1.00 98.19 99 ALA A CA 1
ATOM 777 C C . ALA A 1 99 ? 15.661 1.046 -8.085 1.00 98.19 99 ALA A C 1
ATOM 779 O O . ALA A 1 99 ? 15.181 1.409 -7.013 1.00 98.19 99 ALA A O 1
ATOM 780 N N . ALA A 1 100 ? 15.448 -0.180 -8.570 1.00 98.25 100 ALA A N 1
ATOM 781 C CA . ALA A 1 100 ? 14.678 -1.205 -7.870 1.00 98.25 100 ALA A CA 1
ATOM 782 C C . ALA A 1 100 ? 15.365 -1.658 -6.570 1.00 98.25 100 ALA A C 1
ATOM 784 O O . ALA A 1 100 ? 14.717 -1.736 -5.524 1.00 98.25 100 ALA A O 1
ATOM 785 N N . ARG A 1 101 ? 16.685 -1.886 -6.593 1.00 98.06 101 ARG A N 1
ATOM 786 C CA . ARG A 1 101 ? 17.460 -2.206 -5.383 1.00 98.06 101 ARG A CA 1
ATOM 787 C C . ARG A 1 101 ? 17.329 -1.099 -4.334 1.00 98.06 101 ARG A C 1
ATOM 789 O O . ARG A 1 101 ? 16.982 -1.376 -3.191 1.00 98.06 101 ARG A O 1
ATOM 796 N N . ARG A 1 102 ? 17.534 0.162 -4.725 1.00 97.88 102 ARG A N 1
ATOM 797 C CA . ARG A 1 102 ? 17.409 1.306 -3.806 1.00 97.88 102 ARG A CA 1
ATOM 798 C C . ARG A 1 102 ? 15.981 1.517 -3.316 1.00 97.88 102 ARG A C 1
ATOM 800 O O . ARG A 1 102 ? 15.798 1.919 -2.173 1.00 97.88 102 ARG A O 1
ATOM 807 N N . LEU A 1 103 ? 14.970 1.227 -4.138 1.00 98.44 103 LEU A N 1
ATOM 808 C CA . LEU A 1 103 ? 13.578 1.260 -3.689 1.00 98.44 103 LEU A CA 1
ATOM 809 C C . LEU A 1 103 ? 13.345 0.225 -2.584 1.00 98.44 103 LEU A C 1
ATOM 811 O O . LEU A 1 103 ? 12.717 0.558 -1.585 1.00 98.44 103 LEU A O 1
ATOM 815 N N . ALA A 1 104 ? 13.859 -0.996 -2.748 1.00 97.69 104 ALA A N 1
ATOM 816 C CA . ALA A 1 104 ? 13.749 -2.044 -1.736 1.00 97.69 104 ALA A CA 1
ATOM 817 C C . ALA A 1 104 ? 14.471 -1.661 -0.432 1.00 97.69 104 ALA A C 1
ATOM 819 O O . ALA A 1 104 ? 13.903 -1.832 0.640 1.00 97.69 104 ALA A O 1
ATOM 820 N N . GLU A 1 105 ? 15.662 -1.060 -0.520 1.00 97.06 105 GLU A N 1
ATOM 821 C CA . GLU A 1 105 ? 16.413 -0.550 0.642 1.00 97.06 105 GLU A CA 1
ATOM 822 C C . GLU A 1 105 ? 15.691 0.590 1.377 1.00 97.06 105 GLU A C 1
ATOM 824 O O . GLU A 1 105 ? 15.839 0.742 2.588 1.00 97.06 105 GLU A O 1
ATOM 829 N N . GLN A 1 106 ? 14.917 1.406 0.656 1.00 97.12 106 GLN A N 1
ATOM 830 C CA . GLN A 1 106 ? 14.157 2.523 1.224 1.00 97.12 106 GLN A CA 1
ATOM 831 C C . GLN A 1 106 ? 12.756 2.118 1.706 1.00 97.12 106 GLN A C 1
ATOM 833 O O . GLN A 1 106 ? 12.107 2.895 2.415 1.00 97.12 106 GLN A O 1
ATOM 838 N N . ALA A 1 107 ? 12.262 0.944 1.311 1.00 97.00 107 ALA A N 1
ATOM 839 C CA . ALA A 1 107 ? 10.922 0.491 1.646 1.00 97.00 107 ALA A CA 1
ATOM 840 C C . ALA A 1 107 ? 10.786 0.178 3.151 1.00 97.00 107 ALA A C 1
ATOM 842 O O . ALA A 1 107 ? 11.660 -0.415 3.773 1.00 97.00 107 ALA A O 1
ATOM 843 N N . ARG A 1 108 ? 9.645 0.552 3.734 1.00 95.56 108 ARG A N 1
ATOM 844 C CA . ARG A 1 108 ? 9.230 0.296 5.125 1.00 95.56 108 ARG A CA 1
ATOM 845 C C . ARG A 1 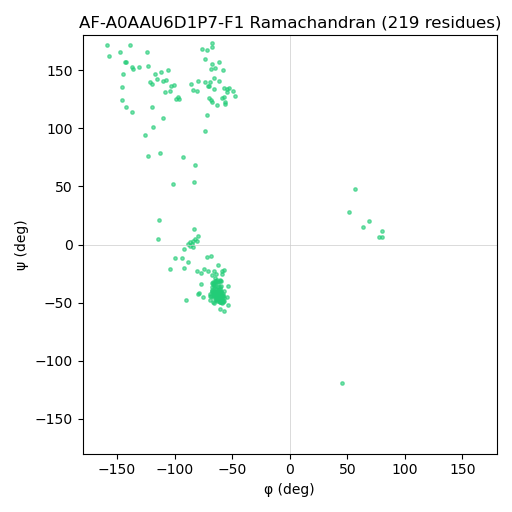108 ? 9.009 -1.181 5.385 1.00 95.56 108 ARG A C 1
ATOM 847 O O . ARG A 1 108 ? 9.225 -1.669 6.484 1.00 95.56 108 ARG A O 1
ATOM 854 N N . LEU A 1 109 ? 8.519 -1.865 4.361 1.00 97.12 109 LEU A N 1
ATOM 855 C CA . LEU A 1 109 ? 8.215 -3.281 4.372 1.00 97.12 109 LEU A CA 1
ATOM 856 C C . LEU A 1 109 ? 9.070 -3.940 3.303 1.00 97.12 109 LEU A C 1
ATOM 858 O O . LEU A 1 109 ? 9.190 -3.403 2.198 1.00 97.12 109 LEU A O 1
ATOM 862 N N . SER A 1 110 ? 9.625 -5.110 3.623 1.00 96.06 110 SER A N 1
ATOM 863 C CA . SER A 1 110 ? 10.450 -5.868 2.683 1.00 96.06 110 SER A CA 1
ATOM 864 C C . SER A 1 110 ? 9.707 -6.076 1.363 1.00 96.06 110 SER A C 1
ATOM 866 O O . SER A 1 110 ? 8.521 -6.416 1.355 1.00 96.06 110 SER A O 1
ATOM 868 N N . LEU A 1 111 ? 10.400 -5.848 0.246 1.00 96.75 111 LEU A N 1
ATOM 869 C CA . LEU A 1 111 ? 9.920 -6.213 -1.090 1.00 96.75 111 LEU A CA 1
ATOM 870 C C . LEU A 1 111 ? 10.390 -7.618 -1.492 1.00 96.75 111 LEU A C 1
ATOM 872 O O . LEU A 1 111 ? 9.767 -8.249 -2.339 1.00 96.75 111 LEU A O 1
ATOM 876 N N . ASP A 1 112 ? 11.438 -8.139 -0.856 1.00 93.38 112 ASP A N 1
ATOM 877 C CA . ASP A 1 112 ? 11.991 -9.455 -1.182 1.00 93.38 112 ASP A CA 1
ATOM 878 C C . ASP A 1 112 ? 11.168 -10.578 -0.546 1.00 93.38 112 ASP A C 1
ATOM 880 O O . ASP A 1 112 ? 10.840 -11.567 -1.200 1.00 93.38 112 ASP A O 1
ATOM 884 N N . LEU A 1 113 ? 10.767 -10.396 0.716 1.00 93.06 113 LEU A N 1
ATOM 885 C CA . LEU A 1 113 ? 9.958 -11.352 1.474 1.00 93.06 113 LEU A CA 1
ATOM 886 C C . LEU A 1 113 ? 8.591 -10.751 1.810 1.00 93.06 113 LEU A C 1
ATOM 888 O O . LEU A 1 113 ? 8.529 -9.550 2.086 1.00 93.06 113 LEU A O 1
ATOM 892 N N . PRO A 1 114 ? 7.496 -11.533 1.775 1.00 94.94 114 PRO A N 1
ATOM 893 C CA . PRO A 1 114 ? 6.193 -11.079 2.256 1.00 94.94 114 PRO A CA 1
ATOM 894 C C . PRO A 1 114 ? 6.285 -10.609 3.719 1.00 94.94 114 PRO A C 1
ATOM 896 O O . PRO A 1 114 ? 6.701 -11.402 4.564 1.00 94.94 114 PRO A O 1
ATOM 899 N N . PRO A 1 115 ? 5.952 -9.342 4.045 1.00 95.81 115 PRO A N 1
ATOM 900 C CA . PRO A 1 115 ? 5.856 -8.898 5.431 1.00 95.81 115 PRO A CA 1
ATOM 901 C C . PRO A 1 115 ? 4.718 -9.624 6.150 1.00 95.81 115 PRO A C 1
ATOM 903 O O . PRO A 1 115 ? 3.711 -9.980 5.535 1.00 95.81 115 PRO A O 1
ATOM 906 N N . THR A 1 116 ? 4.848 -9.788 7.464 1.00 94.62 116 THR A N 1
ATOM 907 C CA . THR A 1 116 ? 3.752 -10.304 8.292 1.00 94.62 116 THR A CA 1
ATOM 908 C C . THR A 1 116 ? 2.684 -9.231 8.531 1.00 94.62 116 THR A C 1
ATOM 910 O O . THR A 1 116 ? 2.901 -8.040 8.278 1.00 94.62 116 THR A O 1
ATOM 913 N N . PHE A 1 117 ? 1.519 -9.623 9.058 1.00 91.50 117 PHE A N 1
ATOM 914 C CA . PHE A 1 117 ? 0.504 -8.649 9.476 1.00 91.50 117 PHE A CA 1
ATOM 915 C C . PHE A 1 117 ? 1.021 -7.746 10.593 1.00 91.50 117 PHE A C 1
ATOM 917 O O . PHE A 1 117 ? 0.743 -6.550 10.595 1.00 91.50 117 PHE A O 1
ATOM 924 N N . GLU A 1 118 ? 1.819 -8.299 11.500 1.00 94.44 118 GLU A N 1
ATOM 925 C CA . GLU A 1 118 ? 2.470 -7.581 12.588 1.00 94.44 118 GLU A CA 1
ATOM 926 C C . GLU A 1 118 ? 3.395 -6.485 12.047 1.00 94.44 118 GLU A C 1
ATOM 928 O O . GLU A 1 118 ? 3.357 -5.358 12.542 1.00 94.44 118 GLU A O 1
ATOM 933 N N . ASP A 1 119 ? 4.184 -6.776 11.006 1.00 97.12 119 ASP A N 1
ATOM 934 C CA . ASP A 1 119 ? 5.054 -5.788 10.363 1.00 97.12 119 ASP A CA 1
ATOM 935 C C . ASP A 1 119 ? 4.240 -4.654 9.726 1.00 97.12 119 ASP A C 1
ATOM 937 O O . ASP A 1 119 ? 4.545 -3.476 9.929 1.00 97.12 119 ASP A O 1
ATOM 941 N N . VAL A 1 120 ? 3.170 -4.997 8.998 1.00 97.94 120 VAL A N 1
ATOM 942 C CA . VAL A 1 120 ? 2.272 -4.019 8.362 1.00 97.94 120 VAL A CA 1
ATOM 943 C C . VAL A 1 120 ? 1.616 -3.115 9.406 1.00 97.94 120 VAL A C 1
ATOM 945 O O . VAL A 1 120 ? 1.646 -1.888 9.279 1.00 97.94 120 VAL A O 1
ATOM 948 N N . VAL A 1 121 ? 1.045 -3.706 10.458 1.00 97.88 121 VAL A N 1
ATOM 949 C CA . VAL A 1 121 ? 0.376 -2.969 11.535 1.00 97.88 121 VAL A CA 1
ATOM 950 C C . VAL A 1 121 ? 1.373 -2.086 12.281 1.00 97.88 121 VAL A C 1
ATOM 952 O O . VAL A 1 121 ? 1.071 -0.921 12.544 1.00 97.88 121 VAL A O 1
ATOM 955 N N . ARG A 1 122 ? 2.582 -2.582 12.572 1.00 98.19 122 ARG A N 1
ATOM 956 C CA . ARG A 1 122 ? 3.642 -1.790 13.212 1.00 98.19 122 ARG A CA 1
ATOM 957 C C . ARG A 1 122 ? 3.973 -0.540 12.399 1.00 98.19 122 ARG A C 1
ATOM 959 O O . ARG A 1 122 ? 4.039 0.548 12.973 1.00 98.19 122 ARG A O 1
ATOM 966 N N . GLU A 1 123 ? 4.128 -0.665 11.083 1.00 98.38 123 GLU A N 1
ATOM 967 C CA . GLU A 1 123 ? 4.431 0.479 10.215 1.00 98.38 123 GLU A CA 1
ATOM 968 C C . GLU A 1 123 ? 3.271 1.479 10.120 1.00 98.38 123 GLU A C 1
ATOM 970 O O . GLU A 1 123 ? 3.503 2.689 10.179 1.00 98.38 123 GLU A O 1
ATOM 975 N N . LEU A 1 124 ? 2.022 1.005 10.048 1.00 98.44 124 LEU A N 1
ATOM 976 C CA . LEU A 1 124 ? 0.830 1.864 10.077 1.00 98.44 124 LEU A CA 1
ATOM 977 C C . LEU A 1 124 ? 0.754 2.680 11.375 1.00 98.44 124 LEU A C 1
ATOM 979 O O . LEU A 1 124 ? 0.623 3.908 11.336 1.00 98.44 124 LEU A O 1
ATOM 983 N N . ARG A 1 125 ? 0.913 2.013 12.526 1.00 98.25 125 ARG A N 1
ATOM 984 C CA . ARG A 1 125 ? 0.923 2.653 13.851 1.00 98.25 125 ARG A CA 1
ATOM 985 C C . ARG A 1 125 ? 2.070 3.661 13.965 1.00 98.25 125 ARG A C 1
ATOM 987 O O . ARG A 1 125 ? 1.849 4.809 14.350 1.00 98.25 125 ARG A O 1
ATOM 994 N N . SER A 1 126 ? 3.286 3.263 13.580 1.00 98.12 126 SER A N 1
ATOM 995 C CA . SER A 1 126 ? 4.468 4.134 13.618 1.00 98.12 126 SER A CA 1
ATOM 996 C C . SER A 1 126 ? 4.288 5.372 12.740 1.00 98.12 126 SER A C 1
ATOM 998 O O . SER A 1 126 ? 4.661 6.480 13.133 1.00 98.12 126 SER A O 1
ATOM 1000 N N . PHE A 1 127 ? 3.696 5.212 11.556 1.00 97.56 127 PHE A N 1
ATOM 1001 C CA . PHE A 1 127 ? 3.383 6.329 10.676 1.00 97.56 127 PHE A CA 1
ATOM 1002 C C . PHE A 1 127 ? 2.363 7.280 11.310 1.00 97.56 127 PHE A C 1
ATOM 1004 O O . PHE A 1 127 ? 2.602 8.489 11.335 1.00 97.56 127 PHE A O 1
ATOM 1011 N N . ALA A 1 128 ? 1.263 6.756 11.860 1.00 97.31 128 ALA A N 1
ATOM 1012 C CA . ALA A 1 128 ? 0.224 7.565 12.492 1.00 97.31 128 ALA A CA 1
ATOM 1013 C C . ALA A 1 128 ? 0.766 8.385 13.677 1.00 97.31 128 ALA A C 1
ATOM 1015 O O . ALA A 1 128 ? 0.525 9.594 13.758 1.00 97.31 128 ALA A O 1
ATOM 1016 N N . VAL A 1 129 ? 1.564 7.753 14.544 1.00 97.38 129 VAL A N 1
ATOM 1017 C CA . VAL A 1 129 ? 2.224 8.407 15.686 1.00 97.38 129 VAL A CA 1
ATOM 1018 C C . VAL A 1 129 ? 3.207 9.481 15.214 1.00 97.38 129 VAL A C 1
ATOM 1020 O O . VAL A 1 129 ? 3.151 10.619 15.680 1.00 97.38 129 VAL A O 1
ATOM 1023 N N . SER A 1 130 ? 4.079 9.156 14.255 1.00 96.44 130 SER A N 1
ATOM 1024 C CA . SER A 1 130 ? 5.068 10.101 13.722 1.00 96.44 130 SER A CA 1
ATOM 1025 C C . SER A 1 130 ? 4.403 11.312 13.061 1.00 96.44 130 SER A C 1
ATOM 1027 O O . SER A 1 130 ? 4.778 12.458 13.317 1.00 96.44 130 SER A O 1
ATOM 1029 N N . ARG A 1 131 ? 3.343 11.085 12.275 1.00 94.38 131 ARG A N 1
ATOM 1030 C CA . ARG A 1 131 ? 2.576 12.152 11.621 1.00 94.38 131 ARG A CA 1
ATOM 1031 C C . ARG A 1 131 ? 1.924 13.090 12.634 1.00 94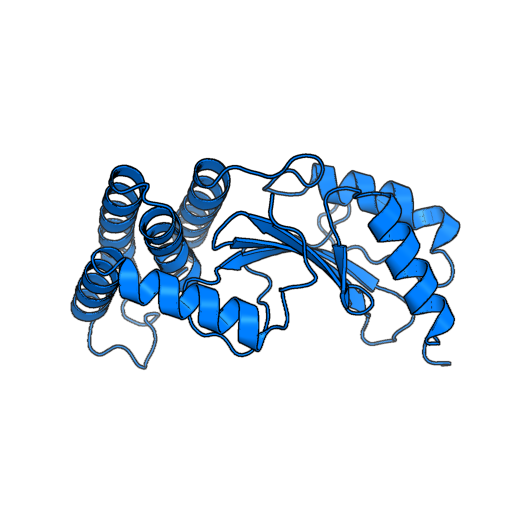.38 131 ARG A C 1
ATOM 1033 O O . ARG A 1 131 ? 1.946 14.303 12.428 1.00 94.38 131 ARG A O 1
ATOM 1040 N N . GLN A 1 132 ? 1.375 12.550 13.724 1.00 93.25 132 GLN A N 1
ATOM 1041 C CA . GLN A 1 132 ? 0.835 13.358 14.818 1.00 93.25 132 GLN A CA 1
ATOM 1042 C C . GLN A 1 132 ? 1.935 14.177 15.505 1.00 93.25 132 GLN A C 1
ATOM 1044 O O . GLN A 1 132 ? 1.756 15.378 15.700 1.00 93.25 132 GLN A O 1
ATOM 1049 N N . ALA A 1 133 ? 3.073 13.558 15.831 1.00 94.31 133 ALA A N 1
ATOM 1050 C CA . ALA A 1 133 ? 4.197 14.236 16.480 1.00 94.31 133 ALA A CA 1
ATOM 1051 C C . ALA A 1 133 ? 4.746 15.406 15.642 1.00 94.31 133 ALA A C 1
ATOM 1053 O O . ALA A 1 133 ? 5.173 16.419 16.187 1.00 94.31 133 ALA A O 1
ATOM 1054 N N . GLN A 1 134 ? 4.673 15.299 14.315 1.00 94.00 134 GLN A N 1
ATOM 1055 C CA . GLN A 1 134 ? 5.061 16.352 13.372 1.00 94.00 134 GLN A CA 1
ATOM 1056 C C . GLN A 1 134 ? 3.972 17.422 13.154 1.00 94.00 134 GLN A C 1
ATOM 1058 O O . GLN A 1 134 ? 4.125 18.297 12.303 1.00 94.00 134 GLN A O 1
ATOM 1063 N N . GLY A 1 135 ? 2.849 17.361 13.880 1.00 91.50 135 GLY A N 1
ATOM 1064 C CA . GLY A 1 135 ? 1.737 18.304 13.729 1.00 91.50 135 GLY A CA 1
ATOM 1065 C C . GLY A 1 135 ? 0.980 18.162 12.404 1.00 91.50 135 GLY A C 1
ATOM 1066 O O . GLY A 1 135 ? 0.300 19.102 11.973 1.00 91.50 135 GLY A O 1
ATOM 1067 N N . GLY A 1 136 ? 1.095 17.006 11.744 1.00 89.44 136 GLY A N 1
ATOM 1068 C CA . GLY A 1 136 ? 0.368 16.683 10.522 1.00 89.44 136 GLY A CA 1
ATOM 1069 C C . GLY A 1 136 ? -1.145 16.538 10.744 1.00 89.44 136 GLY A C 1
ATOM 1070 O O . GLY A 1 136 ? -1.636 16.593 11.875 1.00 89.44 136 GLY A O 1
ATOM 1071 N N . PRO A 1 137 ? -1.933 16.382 9.665 1.00 90.81 137 PRO A N 1
ATOM 1072 C CA . PRO A 1 137 ? -3.346 16.040 9.792 1.00 90.81 137 PRO A CA 1
ATOM 1073 C C . PRO A 1 137 ? -3.520 14.616 10.359 1.00 90.81 137 PRO A C 1
ATOM 1075 O O . PRO A 1 137 ? -2.615 13.791 10.178 1.00 90.81 137 PRO A O 1
ATOM 1078 N N . PRO A 1 138 ? -4.669 14.319 10.999 1.00 93.19 138 PRO A N 1
ATOM 1079 C CA . PRO A 1 138 ? -5.013 12.978 11.468 1.00 93.19 138 PRO A CA 1
ATOM 1080 C C . PRO A 1 138 ? -4.786 11.890 10.410 1.00 93.19 138 PRO A C 1
ATOM 1082 O O . PRO A 1 138 ? -5.273 11.992 9.284 1.00 93.19 138 PRO A O 1
ATOM 1085 N N . ALA A 1 139 ? -4.052 10.840 10.781 1.00 95.19 139 ALA A N 1
ATOM 1086 C CA . ALA A 1 139 ? -3.788 9.665 9.948 1.00 95.19 139 ALA A CA 1
ATOM 1087 C C . ALA A 1 139 ? -4.951 8.660 10.043 1.00 95.19 139 ALA A C 1
ATOM 1089 O O . ALA A 1 139 ? -4.756 7.520 10.450 1.00 95.19 139 ALA A O 1
ATOM 1090 N N . VAL A 1 140 ? -6.178 9.121 9.773 1.00 95.44 140 VAL A N 1
ATOM 1091 C CA . VAL A 1 140 ? -7.411 8.352 10.033 1.00 95.44 140 VAL A CA 1
ATOM 1092 C C . VAL A 1 140 ? -7.356 6.976 9.378 1.00 95.44 140 VAL A C 1
ATOM 1094 O O . VAL A 1 140 ? -7.525 5.975 10.061 1.00 95.44 140 VAL A O 1
ATOM 1097 N N . ASN A 1 141 ? -7.047 6.928 8.081 1.00 95.25 141 ASN A N 1
ATOM 1098 C CA . ASN A 1 141 ? -7.019 5.675 7.331 1.00 95.25 141 ASN A CA 1
ATOM 1099 C C . ASN A 1 141 ? -5.956 4.720 7.870 1.00 95.25 141 ASN A C 1
ATOM 1101 O O . ASN A 1 141 ? -6.217 3.534 7.996 1.00 95.25 141 ASN A O 1
ATOM 1105 N N . GLU A 1 142 ? -4.762 5.217 8.201 1.00 97.75 142 GLU A N 1
ATOM 1106 C CA . GLU A 1 142 ? -3.703 4.359 8.725 1.00 97.75 142 GLU A CA 1
ATOM 1107 C C . GLU A 1 142 ? -4.043 3.810 10.116 1.00 97.75 142 GLU A C 1
ATOM 1109 O O . GLU A 1 142 ? -3.693 2.673 10.428 1.00 97.75 142 GLU A O 1
ATOM 1114 N N . VAL A 1 143 ? -4.762 4.585 10.935 1.00 98.25 143 VAL A N 1
ATOM 1115 C CA . VAL A 1 143 ? -5.270 4.123 12.232 1.00 98.25 143 VAL A CA 1
ATOM 1116 C C . VAL A 1 143 ? -6.369 3.077 12.050 1.00 98.25 143 VAL A C 1
ATOM 1118 O O . VAL A 1 143 ? -6.280 2.017 12.665 1.00 98.25 143 VAL A O 1
ATOM 1121 N N . GLU A 1 144 ? -7.353 3.320 11.181 1.00 97.81 144 GLU A N 1
ATOM 1122 C CA . GLU A 1 144 ? -8.399 2.338 10.867 1.00 97.81 144 GLU A CA 1
ATOM 1123 C C . GLU A 1 144 ? -7.805 1.038 10.312 1.00 97.81 144 GLU A C 1
ATOM 1125 O O . GLU A 1 144 ? -8.086 -0.040 10.833 1.00 97.81 144 GLU A O 1
ATOM 1130 N N . ASP A 1 145 ? -6.925 1.134 9.312 1.00 98.00 145 ASP A N 1
ATOM 1131 C CA . ASP A 1 145 ? -6.269 -0.019 8.693 1.00 98.00 145 ASP A CA 1
ATOM 1132 C C . ASP A 1 145 ? -5.462 -0.806 9.756 1.00 98.00 145 ASP A C 1
ATOM 1134 O O . ASP A 1 145 ? -5.470 -2.037 9.749 1.00 98.00 145 ASP A O 1
ATOM 1138 N N . SER A 1 146 ? -4.841 -0.130 10.738 1.00 98.25 146 SER A N 1
ATOM 1139 C CA . SER A 1 146 ? -4.115 -0.795 11.834 1.00 98.25 146 SER A CA 1
ATOM 1140 C C . SER A 1 146 ? -5.010 -1.612 12.774 1.00 98.25 146 SER A C 1
ATOM 1142 O O . SER A 1 146 ? -4.508 -2.520 13.437 1.00 98.25 146 SER A O 1
ATOM 1144 N N . VAL A 1 147 ? -6.310 -1.310 12.844 1.00 98.56 147 VAL A N 1
ATOM 1145 C CA . VAL A 1 147 ? -7.310 -2.061 13.622 1.00 98.56 147 VAL A CA 1
ATOM 1146 C C . VAL A 1 147 ? -7.929 -3.172 12.779 1.00 98.56 147 VAL A C 1
ATOM 1148 O O . VAL A 1 147 ? -8.021 -4.315 13.223 1.00 98.56 147 VAL A O 1
ATOM 1151 N N . LEU A 1 148 ? -8.350 -2.848 11.556 1.00 98.31 148 LEU A N 1
ATOM 1152 C CA . LEU A 1 148 ? -9.174 -3.744 10.749 1.00 98.31 148 LEU A C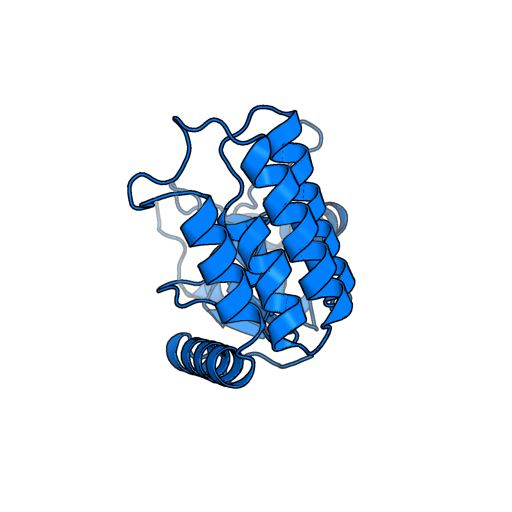A 1
ATOM 1153 C C . LEU A 1 148 ? -8.374 -4.879 10.102 1.00 98.31 148 LEU A C 1
ATOM 1155 O O . LEU A 1 148 ? -8.893 -5.986 9.988 1.00 98.31 148 LEU A O 1
ATOM 1159 N N . ILE A 1 149 ? -7.113 -4.643 9.717 1.00 97.88 149 ILE A N 1
ATOM 1160 C CA . ILE A 1 149 ? -6.230 -5.693 9.180 1.00 97.88 149 ILE A CA 1
ATOM 1161 C C . ILE A 1 149 ? -6.071 -6.856 10.173 1.00 97.88 149 ILE A C 1
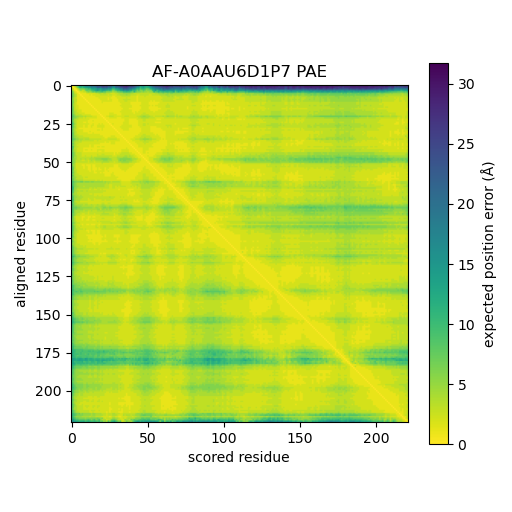ATOM 1163 O O . ILE A 1 149 ? -6.390 -7.986 9.801 1.00 97.88 149 ILE A O 1
ATOM 1167 N N . PRO A 1 150 ? -5.613 -6.638 11.423 1.00 97.31 150 PRO A N 1
ATOM 1168 C CA . PRO A 1 150 ? -5.451 -7.736 12.369 1.00 97.31 150 PRO A CA 1
ATOM 1169 C C . PRO A 1 150 ? -6.790 -8.360 12.770 1.00 97.31 150 PRO A C 1
ATOM 1171 O O . PRO A 1 150 ? -6.835 -9.570 12.963 1.00 97.31 150 PRO A O 1
ATOM 1174 N N . ALA A 1 151 ? -7.881 -7.585 12.835 1.00 97.06 151 ALA A N 1
ATOM 1175 C CA . ALA A 1 151 ? -9.217 -8.125 13.088 1.00 97.06 151 ALA A CA 1
ATOM 1176 C C . ALA A 1 151 ? -9.647 -9.124 11.999 1.00 97.06 151 ALA A C 1
ATOM 1178 O O . ALA A 1 151 ? -10.009 -10.258 12.308 1.00 97.06 151 ALA A O 1
ATOM 1179 N N . ALA A 1 152 ? -9.512 -8.747 10.723 1.00 96.50 152 ALA A N 1
ATOM 1180 C CA . ALA A 1 152 ? -9.822 -9.620 9.591 1.00 96.50 152 ALA A CA 1
ATOM 1181 C C . ALA A 1 152 ? -8.912 -10.863 9.531 1.00 96.50 152 ALA A C 1
ATOM 1183 O O . ALA A 1 152 ? -9.345 -11.923 9.081 1.00 96.50 152 ALA A O 1
ATOM 1184 N N . SER A 1 153 ? -7.670 -10.755 10.008 1.00 93.38 153 SER A N 1
ATOM 1185 C CA . SER A 1 153 ? -6.721 -11.874 10.086 1.00 93.38 153 SER A CA 1
ATOM 1186 C C . SER A 1 153 ? -6.869 -12.746 11.345 1.00 93.38 153 SER A C 1
ATOM 1188 O O . SER A 1 153 ? -6.137 -13.723 11.485 1.00 93.38 153 SER A O 1
ATOM 1190 N N . GLY A 1 154 ? -7.786 -12.421 12.265 1.00 93.12 154 GLY A N 1
ATOM 1191 C CA . GLY A 1 154 ? -7.997 -13.166 13.514 1.00 93.12 154 GLY A CA 1
ATOM 1192 C C . GLY A 1 154 ? -7.003 -12.848 14.643 1.00 93.12 154 GLY A C 1
ATOM 1193 O O . GLY A 1 154 ? -7.049 -13.478 15.700 1.00 93.12 154 GLY A O 1
ATOM 1194 N N . SER A 1 155 ? -6.133 -11.850 14.471 1.00 94.50 155 SER A N 1
ATOM 1195 C CA . SER A 1 155 ? -5.175 -11.384 15.483 1.00 94.50 155 SER A CA 1
ATOM 1196 C C . SER A 1 155 ? -5.844 -10.418 16.471 1.00 94.50 155 SER A C 1
ATOM 1198 O O . SER A 1 155 ? -5.554 -9.220 16.497 1.00 94.50 155 SER A O 1
ATOM 1200 N N . ILE A 1 156 ? -6.759 -10.944 17.293 1.00 93.00 156 ILE A N 1
ATOM 1201 C CA . ILE A 1 156 ? -7.638 -10.162 18.186 1.00 93.00 156 ILE A CA 1
ATOM 1202 C C . ILE A 1 156 ? -6.848 -9.269 19.153 1.00 93.00 156 ILE A C 1
ATOM 1204 O O . ILE A 1 156 ? -7.232 -8.121 19.380 1.00 93.00 156 ILE A O 1
ATOM 1208 N N . ASP A 1 157 ? -5.737 -9.756 19.706 1.00 96.06 157 ASP A N 1
ATOM 1209 C CA . ASP A 1 157 ? -4.941 -8.972 20.657 1.00 96.06 157 ASP A CA 1
ATOM 1210 C C . ASP A 1 157 ? -4.301 -7.748 19.988 1.00 96.06 157 ASP A C 1
ATOM 1212 O O . ASP A 1 157 ? -4.366 -6.643 20.526 1.00 96.06 157 ASP A O 1
ATOM 1216 N N . ILE A 1 158 ? -3.805 -7.905 18.756 1.00 96.88 158 ILE A N 1
ATOM 1217 C CA . ILE A 1 158 ? -3.271 -6.793 17.960 1.00 96.88 158 ILE A CA 1
ATOM 1218 C C . ILE A 1 158 ? -4.394 -5.808 17.613 1.00 96.88 158 ILE A C 1
ATOM 1220 O O . ILE A 1 158 ? -4.202 -4.598 17.718 1.00 96.88 158 ILE A O 1
ATOM 1224 N N . ALA A 1 159 ? -5.580 -6.289 17.235 1.00 97.38 159 ALA A N 1
ATOM 1225 C CA . ALA A 1 159 ? -6.717 -5.409 16.970 1.00 97.38 159 ALA A CA 1
ATOM 1226 C C . ALA A 1 159 ? -7.093 -4.582 18.214 1.00 97.38 159 ALA A C 1
ATOM 1228 O O . ALA A 1 159 ? -7.265 -3.366 18.115 1.00 97.38 159 ALA A O 1
ATOM 1229 N N . ARG A 1 160 ? -7.128 -5.210 19.398 1.00 97.19 160 ARG A N 1
ATOM 1230 C CA . ARG A 1 160 ? -7.427 -4.544 20.675 1.00 97.19 160 ARG A CA 1
ATOM 1231 C C . ARG A 1 160 ? -6.388 -3.478 21.030 1.00 97.19 160 ARG A C 1
ATOM 1233 O O . ARG A 1 160 ? -6.758 -2.360 21.382 1.00 97.19 160 ARG A O 1
ATOM 1240 N N . GLU A 1 161 ? -5.102 -3.788 20.891 1.00 97.94 161 GLU A N 1
ATOM 1241 C CA . GLU A 1 161 ? -4.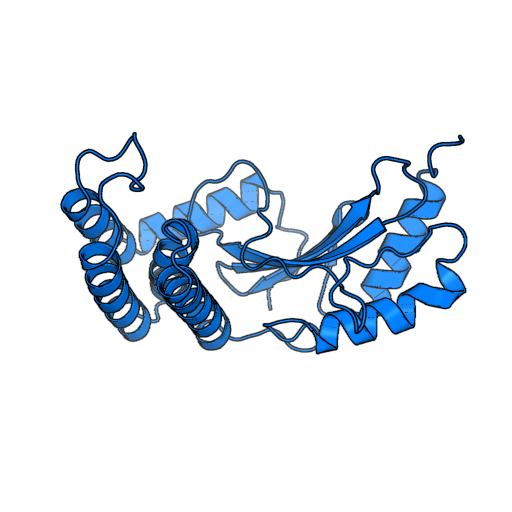025 -2.806 21.069 1.00 97.94 161 GLU A CA 1
ATOM 1242 C C . GLU A 1 161 ? -4.146 -1.628 20.090 1.00 97.94 161 GLU A C 1
ATOM 1244 O O . GLU A 1 161 ? -3.922 -0.476 20.463 1.00 97.94 161 GLU A O 1
ATOM 1249 N N . SER A 1 162 ? -4.514 -1.896 18.832 1.00 98.25 162 SER A N 1
ATOM 1250 C CA . SER A 1 162 ? -4.713 -0.839 17.835 1.00 98.25 162 SER A CA 1
ATOM 1251 C C . SER A 1 162 ? -5.900 0.061 18.184 1.00 98.25 162 SER A C 1
ATOM 1253 O O . SER A 1 162 ? -5.814 1.266 17.965 1.00 98.25 162 SER A O 1
ATOM 1255 N N . ILE A 1 163 ? -6.983 -0.485 18.751 1.00 98.50 163 ILE A N 1
ATOM 1256 C CA . ILE A 1 163 ? -8.127 0.309 19.230 1.00 98.50 163 ILE A CA 1
ATOM 1257 C C . ILE A 1 163 ? -7.693 1.223 20.378 1.00 98.50 163 ILE A C 1
ATOM 1259 O O . ILE A 1 163 ? -8.028 2.408 20.380 1.00 98.50 163 ILE A O 1
ATOM 1263 N N . GLN A 1 164 ? -6.891 0.712 21.317 1.00 98.25 164 GLN A N 1
ATOM 1264 C CA . GLN A 1 164 ? -6.348 1.530 22.401 1.00 98.25 164 GLN A CA 1
ATOM 1265 C C . GLN A 1 164 ? -5.493 2.684 21.854 1.00 98.25 164 GLN A C 1
ATOM 1267 O O . GLN A 1 164 ? -5.684 3.838 22.240 1.00 98.25 164 GLN A O 1
ATOM 1272 N N . LEU A 1 165 ? -4.610 2.408 20.889 1.00 98.19 165 LEU A N 1
ATOM 1273 C CA . LEU A 1 165 ? -3.843 3.459 20.220 1.00 98.19 165 LEU A CA 1
ATOM 1274 C C . LEU A 1 165 ? -4.755 4.461 19.494 1.00 98.19 165 LEU A C 1
ATOM 1276 O O . LEU A 1 165 ? -4.506 5.665 19.551 1.00 98.19 165 LEU A O 1
ATOM 1280 N N . ALA A 1 166 ? -5.803 3.992 18.813 1.00 98.19 166 ALA A N 1
ATOM 1281 C CA . ALA A 1 166 ? -6.760 4.855 18.125 1.00 98.19 166 ALA A CA 1
ATOM 1282 C C . ALA A 1 166 ? -7.423 5.839 19.100 1.00 98.19 166 ALA A C 1
ATOM 1284 O O . ALA A 1 166 ? -7.490 7.034 18.808 1.00 98.19 166 ALA A O 1
ATOM 1285 N N . GLN A 1 167 ? -7.822 5.364 20.283 1.00 98.00 167 GLN A N 1
ATOM 1286 C CA . GLN A 1 167 ? -8.364 6.195 21.357 1.00 98.00 167 GLN A CA 1
ATOM 1287 C C . GLN A 1 167 ? -7.352 7.250 21.837 1.00 98.00 167 GLN A C 1
ATOM 1289 O O . GLN A 1 167 ? -7.684 8.433 21.954 1.00 98.00 167 GLN A O 1
ATOM 1294 N N . GLU A 1 168 ? -6.100 6.851 22.072 1.00 97.50 168 GLU A N 1
ATOM 1295 C CA . GLU A 1 168 ? -5.032 7.763 22.500 1.00 97.50 168 GLU A CA 1
ATOM 1296 C C . GLU A 1 168 ? -4.707 8.835 21.450 1.00 97.50 168 GLU A C 1
ATOM 1298 O O . GLU A 1 168 ? -4.454 9.997 21.791 1.00 97.50 168 GLU A O 1
ATOM 1303 N N . LEU A 1 169 ? -4.696 8.458 20.169 1.00 97.00 169 LEU A N 1
ATOM 1304 C CA . LEU A 1 169 ? -4.453 9.376 19.059 1.00 97.00 169 LEU A CA 1
ATOM 1305 C C . LEU A 1 169 ? -5.618 10.349 18.886 1.00 97.00 169 LEU A C 1
ATOM 1307 O O . LEU A 1 169 ? -5.376 11.549 18.744 1.00 97.00 169 LEU A O 1
ATOM 1311 N N . LEU A 1 170 ? -6.854 9.851 18.951 1.00 96.12 170 LEU A N 1
ATOM 1312 C CA . LEU A 1 170 ? -8.069 10.649 18.831 1.00 96.12 170 LEU A CA 1
ATOM 1313 C C . LEU A 1 170 ? -8.131 11.753 19.890 1.00 96.12 170 LEU A C 1
ATOM 1315 O O . LEU A 1 170 ? -8.393 12.907 19.551 1.00 96.12 170 LEU A O 1
ATOM 1319 N N . ALA A 1 171 ? -7.806 11.430 21.146 1.00 94.75 171 ALA A N 1
ATOM 1320 C CA . ALA A 1 171 ? -7.775 12.399 22.244 1.00 94.75 171 ALA A CA 1
ATOM 1321 C C . ALA A 1 171 ? -6.805 13.571 21.995 1.00 94.75 171 ALA A C 1
ATOM 1323 O O . ALA A 1 171 ? -6.977 14.664 22.537 1.00 94.75 171 ALA A O 1
ATOM 1324 N N . LYS A 1 172 ? -5.781 13.348 21.165 1.00 93.81 172 LYS A N 1
ATOM 1325 C CA . LYS A 1 172 ? -4.744 14.325 20.812 1.00 93.81 172 LYS A CA 1
ATOM 1326 C C . LYS A 1 172 ? -4.988 14.998 19.459 1.00 93.81 172 LYS A C 1
ATOM 1328 O O . LYS A 1 172 ? -4.290 15.958 19.128 1.00 93.81 172 LYS A O 1
ATOM 1333 N N . TRP A 1 173 ? -5.925 14.515 18.642 1.00 93.69 173 TRP A N 1
ATOM 1334 C CA . TRP A 1 173 ? -6.176 15.106 17.332 1.00 93.69 173 TRP A CA 1
ATOM 1335 C C . TRP A 1 173 ? -6.834 16.486 17.450 1.00 93.69 173 TRP A C 1
ATOM 1337 O O . TRP A 1 173 ? -7.780 16.671 18.218 1.00 93.69 173 TRP A O 1
ATOM 1347 N N . PRO A 1 174 ? -6.384 17.482 16.662 1.00 89.00 174 PRO A N 1
ATOM 1348 C CA . PRO A 1 174 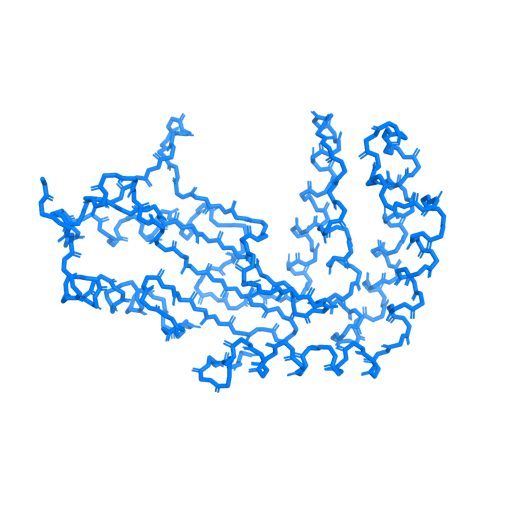? -7.044 18.778 16.635 1.00 89.00 174 PRO A CA 1
ATOM 1349 C C . PRO A 1 174 ? -8.478 18.629 16.116 1.00 89.00 174 PRO A C 1
ATOM 1351 O O . PRO A 1 174 ? -8.675 18.227 14.970 1.00 89.00 174 PRO A O 1
ATOM 1354 N N . LYS A 1 175 ? -9.477 19.012 16.923 1.00 86.94 175 LYS A N 1
ATOM 1355 C CA . LYS A 1 175 ? -10.906 18.915 16.555 1.00 86.94 175 LYS A CA 1
ATOM 1356 C C . LYS A 1 175 ? -11.232 19.599 15.223 1.00 86.94 175 LYS A C 1
ATOM 1358 O O . LYS A 1 175 ? -12.030 19.092 14.449 1.00 86.94 175 LYS A O 1
ATOM 1363 N N . SER A 1 176 ? -10.560 20.713 14.924 1.00 86.19 176 SER A N 1
ATOM 1364 C CA . SER A 1 176 ? -10.702 21.457 13.663 1.00 86.19 176 SER A CA 1
ATOM 1365 C C . SER A 1 176 ? -10.156 20.733 12.427 1.00 86.19 176 SER A C 1
ATOM 1367 O O . SER A 1 176 ? -10.346 21.210 11.312 1.00 86.19 176 SER A O 1
ATOM 1369 N N . ARG A 1 177 ? -9.443 19.617 12.610 1.00 85.69 177 ARG A N 1
ATOM 1370 C CA . ARG A 1 177 ? -8.853 18.803 11.540 1.00 85.69 177 ARG A CA 1
ATOM 1371 C C . ARG A 1 177 ? -9.473 17.411 11.438 1.00 85.69 177 ARG A C 1
ATOM 1373 O O . ARG A 1 177 ? -8.975 16.600 10.659 1.00 85.69 177 ARG A O 1
ATOM 1380 N N . LEU A 1 178 ? -10.512 17.125 12.221 1.00 87.88 178 LEU A N 1
ATOM 1381 C CA . LEU A 1 178 ? -11.283 15.900 12.049 1.00 87.88 178 LEU A CA 1
ATOM 1382 C C . LEU A 1 178 ? -12.064 15.957 10.726 1.00 87.88 178 LEU A C 1
ATOM 1384 O O . LEU A 1 178 ? -12.395 17.055 10.262 1.00 87.88 178 LEU A O 1
ATOM 1388 N N . PRO A 1 179 ? -12.343 14.805 10.093 1.00 86.62 179 PRO A N 1
ATOM 1389 C CA . PRO A 1 179 ? -13.155 14.770 8.884 1.00 86.62 179 PRO A CA 1
ATOM 1390 C C . PRO A 1 179 ? -14.513 15.458 9.087 1.00 86.62 179 PRO A C 1
ATOM 1392 O O . PRO A 1 179 ? -15.205 15.222 10.071 1.00 86.62 179 PRO A O 1
ATOM 1395 N N . ILE A 1 180 ? -14.905 16.310 8.136 1.00 83.81 180 ILE A N 1
ATOM 1396 C CA . ILE A 1 180 ? -16.121 17.146 8.226 1.00 83.81 180 ILE A CA 1
ATOM 1397 C C . ILE A 1 180 ? -17.401 16.298 8.270 1.00 83.81 180 ILE A C 1
ATOM 1399 O O . ILE A 1 180 ? -18.428 16.740 8.772 1.00 83.81 180 ILE A O 1
ATOM 1403 N N . ASN A 1 181 ? -17.346 15.084 7.726 1.00 85.50 181 ASN A N 1
ATOM 1404 C CA . ASN A 1 181 ? -18.461 14.146 7.699 1.00 85.50 181 ASN A CA 1
ATOM 1405 C C . ASN A 1 181 ? -18.602 13.320 8.988 1.00 85.50 181 ASN A C 1
ATOM 1407 O O . ASN A 1 181 ? -19.451 12.434 9.027 1.00 85.50 181 ASN A O 1
ATOM 1411 N N . TRP A 1 182 ? -17.771 13.551 10.006 1.00 88.19 182 TRP A N 1
ATOM 1412 C CA . TRP A 1 182 ? -17.919 12.893 11.301 1.00 88.19 182 TRP A CA 1
ATOM 1413 C C . TRP A 1 182 ? -1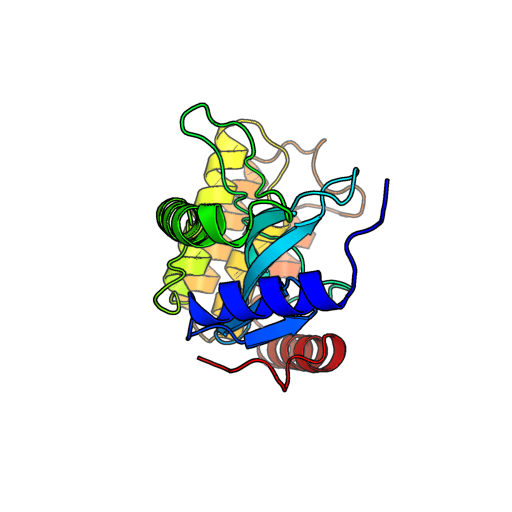8.923 13.635 12.176 1.00 88.19 182 TRP A C 1
ATOM 1415 O O . TRP A 1 182 ? -18.812 14.848 12.357 1.00 88.19 182 TRP A O 1
ATOM 1425 N N . THR A 1 183 ? -19.850 12.895 12.784 1.00 84.62 183 THR A N 1
ATOM 1426 C CA . THR A 1 183 ? -20.691 13.422 13.866 1.00 84.62 183 THR A CA 1
ATOM 1427 C C . THR A 1 183 ? -19.838 13.730 15.098 1.00 84.62 183 THR A C 1
ATOM 1429 O O . THR A 1 183 ? -19.905 14.823 15.657 1.00 84.62 183 THR A O 1
ATOM 1432 N N . SER A 1 184 ? -19.001 12.771 15.510 1.00 89.00 184 SER A N 1
ATOM 1433 C CA . SER A 1 184 ? -18.057 12.907 16.616 1.00 89.00 184 SER A CA 1
ATOM 1434 C C . SER A 1 184 ? -16.899 11.911 16.479 1.00 89.00 184 SER A C 1
ATOM 1436 O O . SER A 1 184 ? -16.976 10.937 15.731 1.00 89.00 184 SER A O 1
ATOM 1438 N N . GLY A 1 185 ? -15.804 12.171 17.198 1.00 91.88 185 GLY A N 1
ATOM 1439 C CA . GLY A 1 185 ? -14.694 11.222 17.297 1.00 91.88 185 GLY A CA 1
ATOM 1440 C C . GLY A 1 185 ? -15.067 9.943 18.048 1.00 91.88 185 GLY A C 1
ATOM 1441 O O . GLY A 1 185 ? -14.591 8.871 17.689 1.00 91.88 185 GLY A O 1
ATOM 1442 N N . ASP A 1 186 ? -15.935 10.053 19.053 1.00 93.31 186 ASP A N 1
ATOM 1443 C CA . ASP A 1 186 ? -16.361 8.916 19.872 1.00 93.31 186 ASP A CA 1
ATOM 1444 C C . ASP A 1 186 ? -17.222 7.949 19.046 1.00 93.31 186 ASP A C 1
ATOM 1446 O O . ASP A 1 186 ? -16.942 6.754 19.027 1.00 93.31 186 ASP A O 1
ATOM 1450 N N . GLU A 1 187 ? -18.166 8.465 18.247 1.00 94.88 187 GLU A N 1
ATOM 1451 C CA . GLU A 1 187 ? -18.948 7.646 17.304 1.00 94.88 187 GLU A CA 1
ATOM 1452 C C . GLU A 1 187 ? -18.061 6.945 16.268 1.00 94.88 187 GLU A C 1
ATOM 1454 O O . GLU A 1 187 ? -18.319 5.802 15.887 1.00 94.88 187 GLU A O 1
ATOM 1459 N N . TRP A 1 188 ? -16.996 7.609 15.807 1.00 95.81 188 TRP A N 1
ATOM 1460 C CA . TRP A 1 188 ? -16.027 6.978 14.914 1.00 95.81 188 TRP A CA 1
ATOM 1461 C C . TRP A 1 188 ? -15.309 5.806 15.594 1.00 95.81 188 TRP A C 1
ATOM 1463 O O . TRP A 1 188 ? -15.193 4.737 14.992 1.00 95.81 188 TRP A O 1
ATOM 1473 N N . LEU A 1 189 ? -14.858 5.976 16.839 1.00 97.06 189 LEU A N 1
ATOM 1474 C CA . LEU A 1 189 ? -14.148 4.935 17.585 1.00 97.06 189 LEU A CA 1
ATOM 1475 C C . LEU A 1 189 ? -15.063 3.750 17.934 1.00 97.06 189 LEU A C 1
ATOM 1477 O O . LEU A 1 189 ? -14.649 2.594 17.806 1.00 97.06 189 LEU A O 1
ATOM 1481 N N . GLU A 1 190 ? -16.307 4.021 18.330 1.00 97.19 190 GLU A N 1
ATOM 1482 C CA . GLU A 1 190 ? -17.336 2.999 18.553 1.00 97.19 190 GLU A CA 1
ATOM 1483 C C . GLU A 1 190 ? -17.620 2.223 17.263 1.00 97.19 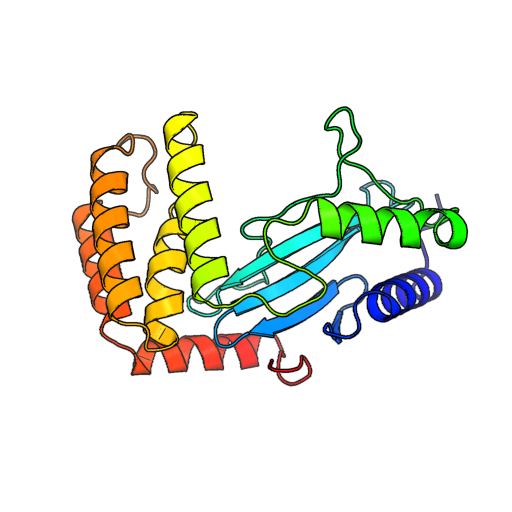190 GLU A C 1
ATOM 1485 O O . GLU A 1 190 ? -17.579 0.993 17.253 1.00 97.19 190 GLU A O 1
ATOM 1490 N N . GLY A 1 191 ? -17.817 2.931 16.147 1.00 96.69 191 GLY A N 1
ATOM 1491 C CA . GLY A 1 191 ? -18.025 2.316 14.839 1.00 96.69 191 GLY A CA 1
ATOM 1492 C C . GLY A 1 191 ? -16.827 1.488 14.365 1.00 96.69 191 GLY A C 1
ATOM 1493 O O . GLY A 1 191 ? -17.009 0.423 13.777 1.00 96.69 191 GLY A O 1
ATOM 1494 N N . LEU A 1 192 ? -15.599 1.941 14.632 1.00 97.19 192 LEU A N 1
ATOM 1495 C CA . LEU A 1 192 ? -14.377 1.197 14.323 1.00 97.19 192 LEU A CA 1
ATOM 1496 C C . LEU A 1 192 ? -14.280 -0.092 15.149 1.00 97.19 192 LEU A C 1
ATOM 1498 O O . LEU A 1 192 ? -13.962 -1.144 14.598 1.00 97.19 192 LEU A O 1
ATOM 1502 N N . SER A 1 193 ? -14.604 -0.019 16.440 1.00 97.50 193 SER A N 1
ATOM 1503 C CA . SER A 1 193 ? -14.609 -1.176 17.343 1.00 97.50 193 SER A CA 1
ATOM 1504 C C . SER A 1 193 ? -15.666 -2.200 16.922 1.00 97.50 193 SER A C 1
ATOM 1506 O O . SER A 1 193 ? -15.348 -3.372 16.747 1.00 97.50 193 SER A O 1
ATOM 1508 N N . ALA A 1 194 ? -16.890 -1.749 16.630 1.00 97.25 194 ALA A N 1
ATOM 1509 C CA . ALA A 1 194 ? -17.971 -2.614 16.159 1.00 97.25 194 ALA A CA 1
ATOM 1510 C C . ALA A 1 194 ? -17.631 -3.319 14.832 1.00 97.25 194 ALA A C 1
ATOM 1512 O O . ALA A 1 194 ? -17.950 -4.492 14.647 1.00 97.25 194 ALA A O 1
ATOM 1513 N N . LYS A 1 195 ? -16.946 -2.627 13.908 1.00 96.88 195 LYS A N 1
ATOM 1514 C CA . LYS A 1 195 ? -16.437 -3.247 12.673 1.00 96.88 195 LYS A CA 1
ATOM 1515 C C . LYS A 1 195 ? -15.380 -4.309 12.962 1.00 96.88 195 LYS A C 1
ATOM 1517 O O . LYS A 1 195 ? -15.416 -5.365 12.345 1.00 96.88 195 LYS A O 1
ATOM 1522 N N . ALA A 1 196 ? -14.453 -4.036 13.878 1.00 96.94 196 ALA A N 1
ATOM 1523 C CA . ALA A 1 196 ? -13.394 -4.973 14.246 1.00 96.94 196 ALA A CA 1
ATOM 1524 C C . ALA A 1 196 ? -13.937 -6.254 14.906 1.00 96.94 196 ALA A C 1
ATOM 1526 O O . ALA A 1 196 ? -13.356 -7.323 14.740 1.00 96.94 196 ALA A O 1
ATOM 1527 N N . GLU A 1 197 ? -15.052 -6.159 15.631 1.00 96.44 197 GLU A N 1
ATOM 1528 C CA . GLU A 1 197 ? -15.721 -7.307 16.258 1.00 96.44 197 GLU A CA 1
ATOM 1529 C C . GLU A 1 197 ? -16.532 -8.153 15.261 1.00 96.44 197 GLU A C 1
ATOM 1531 O O . GLU A 1 197 ? -16.735 -9.346 15.488 1.00 96.44 197 GLU A O 1
ATOM 1536 N N . ASN A 1 198 ? -16.968 -7.571 14.139 1.00 96.06 198 ASN A N 1
ATOM 1537 C CA . ASN A 1 198 ? -17.732 -8.269 13.106 1.00 96.06 198 ASN A CA 1
ATOM 1538 C C . ASN A 1 198 ? -16.817 -8.836 12.006 1.00 96.06 198 ASN A C 1
ATOM 1540 O O . ASN A 1 198 ? -16.732 -8.307 10.894 1.00 96.06 198 ASN A O 1
ATOM 1544 N N . VAL A 1 199 ? -16.130 -9.932 12.335 1.00 94.38 199 VAL A N 1
ATOM 1545 C CA . VAL A 1 199 ? -15.169 -10.596 11.438 1.00 94.38 199 VAL A CA 1
ATOM 1546 C C . VAL A 1 199 ? -15.822 -11.069 10.136 1.00 94.38 199 VAL A C 1
ATOM 1548 O O . VAL A 1 199 ? -15.243 -10.862 9.072 1.00 94.38 199 VAL A O 1
ATOM 1551 N N . ASP A 1 200 ? -17.035 -11.626 10.197 1.00 95.75 200 ASP A N 1
ATOM 1552 C CA . ASP A 1 200 ? -17.748 -12.112 9.008 1.00 95.75 200 ASP A CA 1
ATOM 1553 C C . ASP A 1 200 ? -17.988 -10.975 8.001 1.00 95.75 200 ASP A C 1
ATOM 1555 O O . ASP A 1 200 ? -17.676 -11.108 6.818 1.00 95.75 200 ASP A O 1
ATOM 1559 N N . SER A 1 201 ? -18.440 -9.807 8.472 1.00 96.00 201 SER A N 1
ATOM 1560 C CA . SER A 1 201 ? -18.616 -8.636 7.605 1.00 96.00 201 SER A CA 1
ATOM 1561 C C . SER A 1 201 ? -17.286 -8.120 7.046 1.00 96.00 201 SER A C 1
ATOM 1563 O O . SER A 1 201 ? -17.226 -7.690 5.893 1.00 96.00 201 SER A O 1
ATOM 1565 N N . LEU A 1 202 ? -16.194 -8.187 7.817 1.00 96.38 202 LEU A N 1
ATOM 1566 C CA . LEU A 1 202 ? -14.867 -7.832 7.306 1.00 96.38 202 LEU A CA 1
ATOM 1567 C C . LEU A 1 202 ? -14.407 -8.780 6.196 1.00 96.38 202 LEU A C 1
ATOM 1569 O O . LEU A 1 202 ? -13.833 -8.315 5.211 1.00 96.38 202 LEU A O 1
ATOM 1573 N N . HIS A 1 203 ? -14.666 -10.082 6.320 1.00 97.00 203 HIS A N 1
ATOM 1574 C CA . HIS A 1 203 ? -14.364 -11.056 5.267 1.00 97.00 203 HIS A CA 1
ATOM 1575 C C . HIS A 1 203 ? -15.190 -10.796 4.009 1.00 97.00 203 HIS A C 1
ATOM 1577 O O . HIS A 1 203 ? -14.621 -10.759 2.920 1.00 97.00 203 HIS A O 1
ATOM 1583 N N . GLU A 1 204 ? -16.483 -10.495 4.149 1.00 97.81 204 GLU A N 1
ATOM 1584 C CA . GLU A 1 204 ? -17.335 -10.098 3.020 1.00 97.81 204 GLU A CA 1
ATOM 1585 C C . GLU A 1 204 ? -16.794 -8.857 2.294 1.00 97.81 204 GLU A C 1
ATOM 1587 O O . GLU A 1 204 ? -16.747 -8.823 1.061 1.00 97.81 204 GLU A O 1
ATOM 1592 N N . ILE A 1 205 ? -16.331 -7.847 3.041 1.00 97.88 205 ILE A N 1
ATOM 1593 C CA . ILE A 1 205 ? -15.711 -6.647 2.463 1.00 97.88 205 ILE A CA 1
ATOM 1594 C C . ILE A 1 205 ? -14.430 -7.018 1.709 1.00 97.88 205 ILE A C 1
ATOM 1596 O O . ILE A 1 205 ? -14.251 -6.591 0.566 1.00 97.88 205 ILE A O 1
ATOM 1600 N N . VAL A 1 206 ? -13.555 -7.827 2.312 1.00 97.69 206 VAL A N 1
ATOM 1601 C CA . VAL A 1 206 ? -12.295 -8.262 1.691 1.00 97.69 206 VAL A CA 1
ATOM 1602 C C . VAL A 1 206 ? -12.565 -9.016 0.388 1.00 97.69 206 VAL A C 1
ATOM 1604 O O . VAL A 1 206 ? -11.986 -8.673 -0.647 1.00 97.69 206 VAL A O 1
ATOM 1607 N N . ASP A 1 207 ? -13.483 -9.980 0.394 1.00 97.50 207 ASP A N 1
ATOM 1608 C CA . ASP A 1 207 ? -13.860 -10.755 -0.792 1.00 97.50 207 ASP A CA 1
ATOM 1609 C C . ASP A 1 207 ? -14.514 -9.879 -1.870 1.00 97.50 207 ASP A C 1
ATOM 1611 O O . ASP A 1 207 ? -14.230 -10.014 -3.072 1.00 97.50 207 ASP A O 1
ATOM 1615 N N . GLY A 1 208 ? -15.333 -8.916 -1.441 1.00 98.00 208 GLY A N 1
ATOM 1616 C CA . GLY A 1 208 ? -15.903 -7.880 -2.291 1.00 98.00 208 GLY A CA 1
ATOM 1617 C C . GLY A 1 208 ? -14.822 -7.051 -2.986 1.00 98.00 208 GLY A C 1
ATOM 1618 O O . GLY A 1 208 ? -14.858 -6.892 -4.209 1.00 98.00 208 GLY A O 1
ATOM 1619 N N . GLN A 1 209 ? -13.809 -6.583 -2.248 1.00 98.06 209 GLN A N 1
ATOM 1620 C CA . GLN A 1 209 ? -12.685 -5.822 -2.804 1.00 98.06 209 GLN A CA 1
ATOM 1621 C C . GLN A 1 209 ? -11.798 -6.673 -3.726 1.00 98.06 209 GLN A C 1
ATOM 1623 O O . GLN A 1 209 ? -11.389 -6.201 -4.794 1.00 98.06 209 GLN A O 1
ATOM 1628 N N . ILE A 1 210 ? -11.544 -7.942 -3.381 1.00 97.56 210 ILE A N 1
ATOM 1629 C CA . ILE A 1 210 ? -10.817 -8.898 -4.236 1.00 97.56 210 ILE A CA 1
ATOM 1630 C C . ILE A 1 210 ? -11.507 -9.034 -5.593 1.00 97.56 210 ILE A C 1
ATOM 1632 O O . ILE A 1 210 ? -10.862 -8.922 -6.647 1.00 97.56 210 ILE A O 1
ATOM 1636 N N . SER A 1 211 ? -12.823 -9.227 -5.568 1.00 97.31 211 SER A N 1
ATOM 1637 C CA . SER A 1 211 ? -13.651 -9.364 -6.763 1.00 97.31 211 SER A CA 1
ATOM 1638 C C . SER A 1 211 ? -13.685 -8.065 -7.571 1.00 97.31 211 SER A C 1
ATOM 1640 O O . SER A 1 211 ? -13.370 -8.062 -8.766 1.00 97.31 211 SER A O 1
ATOM 1642 N N . PHE A 1 212 ? -13.981 -6.943 -6.913 1.00 97.69 212 PHE A N 1
ATOM 1643 C CA . PHE A 1 212 ? -14.095 -5.620 -7.527 1.00 97.69 212 PHE A CA 1
ATOM 1644 C C . PHE A 1 212 ? -12.803 -5.193 -8.242 1.00 97.69 212 PHE A C 1
ATOM 1646 O O . PHE A 1 212 ? -12.825 -4.746 -9.395 1.00 97.69 212 PHE A O 1
ATOM 1653 N N . HIS A 1 213 ? -11.646 -5.403 -7.611 1.00 97.38 213 HIS A N 1
ATOM 1654 C CA . HIS A 1 213 ? -10.343 -5.050 -8.178 1.00 97.38 213 HIS A CA 1
ATOM 1655 C C . HIS A 1 213 ? -9.741 -6.115 -9.107 1.00 97.38 213 HIS A C 1
ATOM 1657 O O . HIS A 1 213 ? -8.666 -5.888 -9.683 1.00 97.38 213 HIS A O 1
ATOM 1663 N N . LYS A 1 214 ? -10.442 -7.238 -9.323 1.00 96.75 214 LYS A N 1
ATOM 1664 C CA . LYS A 1 214 ? -10.003 -8.366 -10.163 1.00 96.75 214 LYS A CA 1
ATOM 1665 C C . LYS A 1 214 ? -8.658 -8.932 -9.697 1.00 96.75 214 LYS A C 1
ATOM 1667 O O . LYS A 1 214 ? -7.736 -9.116 -10.497 1.00 96.75 214 LYS A O 1
ATOM 1672 N N . LEU A 1 215 ? -8.544 -9.165 -8.393 1.00 96.88 215 LEU A N 1
ATOM 1673 C CA . LEU A 1 215 ? -7.314 -9.605 -7.729 1.00 96.88 215 LEU A CA 1
ATOM 1674 C C . LEU A 1 215 ? -7.138 -11.128 -7.737 1.00 96.88 215 LEU A C 1
ATOM 1676 O O . LEU A 1 215 ? -6.093 -11.604 -7.324 1.00 96.88 215 LEU A O 1
ATOM 1680 N N . ALA A 1 216 ? -8.082 -11.891 -8.301 1.00 91.94 216 ALA A N 1
ATOM 1681 C CA . ALA A 1 216 ? -7.982 -13.351 -8.438 1.00 91.94 216 ALA A CA 1
ATOM 1682 C C . ALA A 1 216 ? -6.734 -13.837 -9.210 1.00 91.94 216 ALA A C 1
ATOM 1684 O O . ALA A 1 216 ? -6.325 -14.982 -9.070 1.00 91.94 216 ALA A O 1
ATOM 1685 N N . LYS A 1 217 ? -6.132 -12.971 -10.037 1.00 90.12 217 LYS A N 1
ATOM 1686 C CA . LYS A 1 217 ? -4.889 -13.253 -10.779 1.00 90.12 217 LYS A CA 1
ATOM 1687 C C . LYS A 1 217 ? -3.608 -12.829 -10.052 1.00 90.12 217 LYS A C 1
ATOM 1689 O O . LYS A 1 217 ? -2.530 -12.977 -10.614 1.00 90.12 217 LYS A O 1
ATOM 1694 N N . VAL A 1 218 ? -3.740 -12.188 -8.893 1.00 94.31 218 VAL A N 1
ATOM 1695 C CA . VAL A 1 218 ? -2.626 -11.802 -8.028 1.00 94.31 218 VAL A CA 1
ATOM 1696 C C . VAL A 1 218 ? -2.495 -12.900 -6.986 1.00 94.31 218 VAL A C 1
ATOM 1698 O O . VAL A 1 218 ? -3.478 -13.236 -6.321 1.00 94.31 218 VAL A O 1
ATOM 1701 N N . ARG A 1 219 ? -1.302 -13.473 -6.862 1.00 91.56 219 ARG A N 1
ATOM 1702 C CA . ARG A 1 219 ? -1.029 -14.544 -5.911 1.00 91.56 219 ARG A CA 1
ATOM 1703 C C . ARG A 1 219 ? -1.326 -14.127 -4.479 1.00 91.56 219 ARG A C 1
ATOM 1705 O O . ARG A 1 219 ? -1.202 -12.956 -4.108 1.00 91.56 219 ARG A O 1
ATOM 1712 N N . GLN A 1 220 ? -1.701 -15.134 -3.706 1.00 90.62 220 GLN A N 1
ATOM 1713 C CA . GLN A 1 220 ? -1.766 -15.072 -2.260 1.00 90.62 220 GLN A CA 1
ATOM 1714 C C . GLN A 1 220 ? -0.482 -15.675 -1.702 1.00 90.62 220 GLN A C 1
ATOM 1716 O O . GLN A 1 220 ? -0.136 -16.794 -2.081 1.00 90.62 220 GLN A O 1
ATOM 1721 N N . GLU A 1 221 ? 0.188 -14.915 -0.847 1.00 86.81 221 GLU A N 1
ATOM 1722 C CA . GLU A 1 221 ? 1.301 -15.373 -0.011 1.00 86.81 221 GLU A CA 1
ATOM 1723 C C . GLU A 1 221 ? 0.788 -15.928 1.324 1.00 86.81 221 GLU A C 1
ATOM 1725 O O . GLU A 1 221 ? -0.272 -15.442 1.801 1.00 86.81 221 GLU A O 1
#

Nearest PDB structures (foldseek):
  8gab-assembly2_C  TM=6.447E-01  e=1.205E+00  synthetic construct
  7ji0-assembly1_B  TM=3.743E-01  e=5.707E+00  Streptococcus thermophilus LMG 18311
  8f6q-assembly1_A  TM=3.798E-01  e=7.463E+00  synthetic construct
  5cwn-assembly1_A  TM=2.832E-01  e=3.522E+00  synthetic construct

Radius of gyration: 18.56 Å; Cα contacts (8 Å, |Δi|>4): 342; chains: 1; bounding box: 42×37×51 Å

Sequence (221 aa):
MSKVDAATVKRVTKDWAALYPGFDVWRPLRLLRRIGPVLQGVTLDRSSSGDAYFPTAHIHALTREFPVISLTLGQRLVTSSGVQESVNFSRHVEDYSDAARRLAEQARLSLDLPPTFEDVVRELRSFAVSRQAQGGPPAVNEVEDSVLIPAASGSIDIARESIQLAQELLAKWPKSRLPINWTSGDEWLEGLSAKAENVDSLHEIVDGQISFHKLAKVRQE

Mean predicted aligned error: 3.51 Å

pLDDT: mean 95.19, std 5.58, range [49.47, 98.69]

Secondary structure (DSSP, 8-state):
-PPPPHHHHHHHHHHHHHH-TT-EEEETTEEEEEETTEEEEEEEEEPTTSSEEEEEEEEEESSS--SS---EEEEE-B-TTS-B--EEGGGHHHHHHHHHHHHHHH-SS-SSSPPPHHHHHHHHHHHHHHHHHTTPPP-HHHHHHHHHHHHHTT-HHHHHHHHHHHHHHHHHS-GGGS-TT-S-HHHHHHHHHHHHH-HHHHHHHHHHHHHHTTGGGSPB-

Foldseek 3Di:
DDADDPVLQVVLLVVLCVLQVQWDPLDRQKTWAAAQQKIWIWGFDADPVNQWTWTWTAMAGLLDDDLDGDRHVIDTQADPVRHRDIDGSVCCVPCVNVSSVSNQVRDQAHSRDDDHLVSLLVSLLVVQVVCVVVVHAHSLVSLLSSQRSCLLVVVNVSNVVSLVSLVVSLVSHDPVRPPPPDPDSVVVSVVSVVSSPCNVVSVVSSVVSCVSSVVPSHYYD

Solvent-accessible surface area (backbone atoms only — not comparable to full-atom values): 12227 Å² total; per-residue (Å²): 133,84,72,68,51,71,66,58,45,52,50,55,35,50,56,55,40,68,77,31,79,76,38,30,81,74,47,86,37,29,32,28,28,29,49,82,56,32,35,41,36,41,36,43,47,64,41,97,87,42,55,28,26,32,46,27,39,26,31,32,66,24,63,54,94,66,101,61,90,56,62,45,84,54,43,61,32,54,44,98,87,69,45,82,39,63,50,39,64,91,47,34,91,81,46,48,66,60,51,50,53,53,36,44,74,69,39,95,55,59,63,85,48,88,64,51,71,65,54,52,34,49,51,28,49,51,48,34,53,51,36,50,76,71,70,48,70,74,44,58,66,40,45,51,47,28,21,36,47,32,21,60,70,66,37,54,68,56,16,52,53,31,48,52,49,45,53,60,48,55,78,68,48,59,77,92,59,51,68,85,89,54,93,44,73,65,60,49,52,52,52,51,51,56,51,38,72,37,41,69,60,32,48,54,40,25,54,49,43,37,59,74,71,60,39,86,80,38,53,76,105